Protein AF-A0A357XTF6-F1 (afdb_monomer_lite)

Foldseek 3Di:
DFPPLVVVVVVVVVVVVPPPDPDDDDDDDDDDPPPDPPPPPPPLQQAEEEACVQPVVCVVLSVVLSVCCNVCLVVLLCLAANPDDRLDSYAYEYEHADPDAWAEDQRYIYGHPVNCVVCVVVSLVSQLRSNCNNLVAPADDQQQLSQLLSQLCSQCPGVVPLPLLVPDDLVPDDCSPGHPSVVLLLLCLLQDADPDDPDDDPLPPPDPDDDDDDDVVVVVVVSVSVVSSSVSNNVQSVCRNVVNDDQCSSCVSHVDGSVVSSVVSSVSSVVVCVVPPPD

Structure (mmCIF, N/CA/C/O backbone):
data_AF-A0A357XTF6-F1
#
_entry.id   AF-A0A357XTF6-F1
#
loop_
_atom_site.group_PDB
_atom_site.id
_atom_site.type_symbol
_atom_site.label_atom_id
_atom_site.label_alt_id
_atom_site.label_comp_id
_atom_site.label_asym_id
_atom_site.label_entity_id
_atom_site.label_seq_id
_atom_site.pdbx_PDB_ins_code
_atom_site.Cartn_x
_atom_site.Cartn_y
_atom_site.Cartn_z
_atom_site.occupancy
_atom_site.B_iso_or_equiv
_atom_site.auth_seq_id
_atom_site.auth_comp_id
_atom_site.auth_asym_id
_atom_site.auth_atom_id
_atom_site.pdbx_PDB_model_num
ATOM 1 N N . MET A 1 1 ? 10.157 17.375 -3.487 1.00 31.09 1 MET A N 1
ATOM 2 C CA . MET A 1 1 ? 10.209 17.833 -2.080 1.00 31.09 1 MET A CA 1
ATOM 3 C C . MET A 1 1 ? 10.245 16.578 -1.205 1.00 31.09 1 MET A C 1
ATOM 5 O O . MET A 1 1 ? 9.208 16.142 -0.745 1.00 31.09 1 MET A O 1
ATOM 9 N N . HIS A 1 2 ? 11.417 15.941 -1.079 1.00 35.06 2 HIS A N 1
ATOM 10 C CA . HIS A 1 2 ? 11.615 14.593 -0.493 1.00 35.06 2 HIS A CA 1
ATOM 11 C C . HIS A 1 2 ? 12.146 14.612 0.959 1.00 35.06 2 HIS A C 1
ATOM 13 O O . HIS A 1 2 ? 12.655 13.624 1.467 1.00 35.06 2 HIS A O 1
ATOM 19 N N . ILE A 1 3 ? 12.066 15.755 1.645 1.00 37.44 3 ILE A N 1
ATOM 20 C CA . ILE A 1 3 ? 12.938 16.048 2.796 1.00 37.44 3 ILE A CA 1
ATOM 21 C C . ILE A 1 3 ? 12.472 15.371 4.108 1.00 37.44 3 ILE A C 1
ATOM 23 O O . ILE A 1 3 ? 13.298 15.094 4.969 1.00 37.44 3 ILE A O 1
ATOM 27 N N . GLN A 1 4 ? 11.183 15.046 4.276 1.00 47.84 4 GLN A N 1
ATOM 28 C CA . GLN A 1 4 ? 10.647 14.661 5.596 1.00 47.84 4 GLN A CA 1
ATOM 29 C C . GLN A 1 4 ? 10.934 13.216 6.037 1.00 47.84 4 GLN A C 1
ATOM 31 O O . GLN A 1 4 ? 11.135 12.992 7.228 1.00 47.84 4 GLN A O 1
ATOM 36 N N . VAL A 1 5 ? 10.981 12.238 5.126 1.00 48.25 5 VAL A N 1
ATOM 37 C CA . VAL A 1 5 ? 11.261 10.837 5.509 1.00 48.25 5 VAL A CA 1
ATOM 38 C C . VAL A 1 5 ? 12.758 10.619 5.718 1.00 48.25 5 VAL A C 1
ATOM 40 O O . VAL A 1 5 ? 13.143 9.895 6.627 1.00 48.25 5 VAL A O 1
ATOM 43 N N . ASP A 1 6 ? 13.614 11.302 4.953 1.00 50.78 6 ASP A N 1
ATOM 44 C CA . ASP A 1 6 ? 15.070 11.175 5.077 1.00 50.78 6 ASP A CA 1
ATOM 45 C C . ASP A 1 6 ? 15.628 11.807 6.363 1.00 50.78 6 ASP A C 1
ATOM 47 O O . ASP A 1 6 ? 16.574 11.270 6.942 1.00 50.78 6 ASP A O 1
ATOM 51 N N . GLU A 1 7 ? 15.066 12.921 6.853 1.00 46.56 7 GLU A N 1
ATOM 52 C CA . GLU A 1 7 ? 15.456 13.481 8.161 1.00 46.56 7 GLU A CA 1
ATOM 53 C C . GLU A 1 7 ? 14.989 12.603 9.330 1.00 46.56 7 GLU A C 1
ATOM 55 O O . GLU A 1 7 ? 15.735 12.401 10.289 1.00 46.56 7 GLU A O 1
ATOM 60 N N . MET A 1 8 ? 13.823 11.971 9.196 1.00 47.97 8 MET A N 1
ATOM 61 C CA . MET A 1 8 ? 13.325 10.976 10.147 1.00 47.97 8 MET A CA 1
ATOM 62 C C . MET A 1 8 ? 14.149 9.682 10.132 1.00 47.97 8 MET A C 1
ATOM 64 O O . MET A 1 8 ? 14.464 9.149 11.193 1.00 47.97 8 MET A O 1
ATOM 68 N N . TRP A 1 9 ? 14.578 9.209 8.955 1.00 46.84 9 TRP A N 1
ATOM 69 C CA . TRP A 1 9 ? 15.454 8.038 8.814 1.00 46.84 9 TRP A CA 1
ATOM 70 C C . TRP A 1 9 ? 16.852 8.287 9.382 1.00 46.84 9 TRP A C 1
ATOM 72 O O . TRP A 1 9 ? 17.475 7.379 9.936 1.00 46.84 9 TRP A O 1
ATOM 82 N N . LYS A 1 10 ? 17.337 9.535 9.294 1.00 43.00 10 LYS A N 1
ATOM 83 C CA . LYS A 1 10 ? 18.543 9.971 10.005 1.00 43.00 10 LYS A CA 1
ATOM 84 C C . LYS A 1 10 ? 18.326 9.882 11.513 1.00 43.00 10 LYS A C 1
ATOM 86 O O . LYS A 1 10 ? 19.122 9.207 12.158 1.00 43.00 10 LYS A O 1
ATOM 91 N N . LEU A 1 11 ? 17.261 10.473 12.066 1.00 40.25 11 LEU A N 1
ATOM 92 C CA . LEU A 1 11 ? 16.975 10.483 13.513 1.00 40.25 11 LEU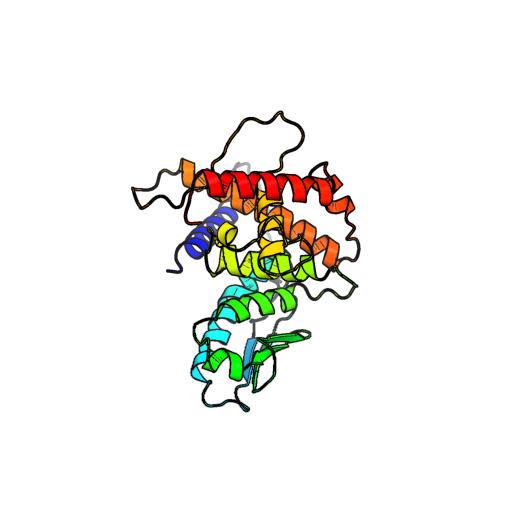 A CA 1
ATOM 93 C C . LEU A 1 11 ? 16.736 9.078 14.103 1.00 40.25 11 LEU A C 1
ATOM 95 O O . LEU A 1 11 ? 17.312 8.758 15.144 1.00 40.25 11 LEU A O 1
ATOM 99 N N . TYR A 1 12 ? 15.977 8.216 13.420 1.00 40.31 12 TYR A N 1
ATOM 100 C CA . TYR A 1 12 ? 15.717 6.830 13.835 1.00 40.31 12 TYR A CA 1
ATOM 101 C C . TYR A 1 12 ? 17.010 5.993 13.895 1.00 40.31 12 TYR A C 1
ATOM 103 O O . TYR A 1 12 ? 17.309 5.378 14.920 1.00 40.31 12 TYR A O 1
ATOM 111 N N . ASN A 1 13 ? 17.869 6.078 12.868 1.00 38.81 13 ASN A N 1
ATOM 112 C CA . ASN A 1 13 ? 19.164 5.384 12.864 1.00 38.81 13 ASN A CA 1
ATOM 113 C C . ASN A 1 13 ? 20.196 6.003 13.826 1.00 38.81 13 ASN A C 1
ATOM 115 O O . ASN A 1 13 ? 21.052 5.288 14.347 1.00 38.81 13 ASN A O 1
ATOM 119 N N . THR A 1 14 ? 20.124 7.310 14.120 1.00 35.91 14 THR A N 1
ATOM 120 C CA . THR A 1 14 ? 20.989 7.915 15.155 1.00 35.91 14 THR A CA 1
ATOM 121 C C . THR A 1 14 ? 20.588 7.477 16.570 1.00 35.91 14 THR A C 1
ATOM 123 O O . THR A 1 14 ? 21.462 7.338 17.426 1.00 35.91 14 THR A O 1
ATOM 126 N N . GLY A 1 15 ? 19.299 7.218 16.823 1.00 31.23 15 GLY A N 1
ATOM 127 C CA . GLY A 1 15 ? 18.792 6.737 18.115 1.00 31.23 15 GLY A CA 1
ATOM 128 C C . GLY A 1 15 ? 19.260 5.322 18.477 1.00 31.23 15 GLY A C 1
ATOM 129 O O . GLY A 1 15 ? 19.550 5.050 19.642 1.00 31.23 15 GLY A O 1
ATOM 130 N N . ILE A 1 16 ? 19.422 4.447 17.480 1.00 34.47 16 ILE A N 1
ATOM 131 C CA . ILE A 1 16 ? 19.893 3.061 17.658 1.00 34.47 16 ILE A CA 1
ATOM 132 C C . ILE A 1 16 ? 21.403 3.010 17.966 1.00 34.47 16 ILE A C 1
ATOM 134 O O . ILE A 1 16 ? 21.847 2.193 18.774 1.00 34.47 16 ILE A O 1
ATOM 138 N N . VAL A 1 17 ? 22.204 3.938 17.426 1.00 29.81 17 VAL A N 1
ATOM 139 C CA . VAL A 1 17 ? 23.656 4.015 17.703 1.00 29.81 17 VAL A CA 1
ATOM 140 C C . VAL A 1 17 ? 23.961 4.532 19.122 1.00 29.81 17 VAL A C 1
ATOM 142 O O . VAL A 1 17 ? 25.016 4.230 19.680 1.00 29.81 17 VAL A O 1
ATOM 145 N N . LEU A 1 18 ? 23.041 5.267 19.756 1.00 26.17 18 LEU A N 1
ATOM 146 C CA . LEU A 1 18 ? 23.257 5.877 21.077 1.00 26.17 18 LEU A CA 1
ATOM 147 C C . LEU A 1 18 ? 22.930 4.971 22.281 1.00 26.17 18 LEU A C 1
ATOM 149 O O . LEU A 1 18 ? 23.216 5.354 23.416 1.00 26.17 18 LEU A O 1
ATOM 153 N N . ALA A 1 19 ? 22.408 3.757 22.073 1.00 29.77 19 ALA A N 1
ATOM 154 C CA . ALA A 1 19 ? 22.018 2.851 23.161 1.00 29.77 19 ALA A CA 1
ATOM 155 C C . ALA A 1 19 ? 23.129 1.905 23.672 1.00 29.77 19 ALA A C 1
ATOM 157 O O . ALA A 1 19 ? 22.848 0.991 24.447 1.00 29.77 19 ALA A O 1
ATOM 158 N N . VAL A 1 20 ? 24.401 2.119 23.312 1.00 37.19 20 VAL A N 1
ATOM 159 C CA . VAL A 1 20 ? 25.529 1.355 23.881 1.00 37.19 20 VAL A CA 1
ATOM 160 C C . VAL A 1 20 ? 26.665 2.283 24.291 1.00 37.19 20 VAL A C 1
ATOM 162 O O . VAL A 1 20 ? 27.705 2.270 23.659 1.00 37.19 20 VAL A O 1
ATOM 165 N N . VAL A 1 21 ? 26.497 3.055 25.369 1.00 31.22 21 VAL A N 1
ATOM 166 C CA . VAL A 1 21 ? 27.565 3.313 26.359 1.00 31.22 21 VAL A CA 1
ATOM 167 C C . VAL A 1 21 ? 26.919 3.750 27.685 1.00 31.22 21 VAL A C 1
ATOM 169 O O . VAL A 1 21 ? 26.790 4.937 27.971 1.00 31.22 21 VAL A O 1
ATOM 172 N N . CYS A 1 22 ? 26.551 2.799 28.547 1.00 25.80 22 CYS A N 1
ATOM 173 C CA . CYS A 1 22 ? 26.428 3.075 29.981 1.00 25.80 22 CYS A CA 1
ATOM 174 C C . CYS A 1 22 ? 27.705 2.563 30.658 1.00 25.80 22 CYS A C 1
ATOM 176 O O . CYS A 1 22 ? 27.854 1.372 30.930 1.00 25.80 22 CYS A O 1
ATOM 178 N N . PHE A 1 23 ? 28.677 3.456 30.853 1.00 27.34 23 PHE A N 1
ATOM 179 C CA . PHE A 1 23 ? 29.904 3.157 31.590 1.00 27.34 23 PHE A CA 1
ATOM 180 C C . PHE A 1 23 ? 29.576 3.133 33.087 1.00 27.34 23 PHE A C 1
ATOM 182 O O . PHE A 1 23 ? 29.495 4.177 33.729 1.00 27.34 23 PHE A O 1
ATOM 189 N N . CYS A 1 24 ? 29.416 1.939 33.656 1.00 25.39 24 CYS A N 1
ATOM 190 C CA . CYS A 1 24 ? 29.546 1.740 35.095 1.00 25.39 24 CYS A CA 1
ATOM 191 C C . CYS A 1 24 ? 30.816 0.918 35.335 1.00 25.39 24 CYS A C 1
ATOM 193 O O . CYS A 1 24 ? 30.861 -0.293 35.132 1.00 25.39 24 CYS A O 1
ATOM 195 N N . SER A 1 25 ? 31.888 1.623 35.685 1.00 29.84 25 SER A N 1
ATOM 196 C CA . SER A 1 25 ? 33.206 1.065 35.970 1.00 29.84 25 SER A CA 1
ATOM 197 C C . SER A 1 25 ? 33.185 0.194 37.224 1.00 29.84 25 SER A C 1
ATOM 199 O O . SER A 1 25 ? 33.007 0.727 38.312 1.00 29.84 25 SER A O 1
ATOM 201 N N . CYS A 1 26 ? 33.494 -1.098 37.091 1.00 27.45 26 CYS A N 1
ATOM 202 C CA . CYS A 1 26 ? 34.192 -1.882 38.114 1.00 27.45 26 CYS A CA 1
ATOM 203 C C . CYS A 1 26 ? 35.028 -2.983 37.437 1.00 27.45 26 CYS A C 1
ATOM 205 O O . CYS A 1 26 ? 34.600 -3.643 36.497 1.00 27.45 26 CYS A O 1
ATOM 207 N N . GLN A 1 27 ? 36.273 -3.100 37.888 1.00 39.66 27 GLN A N 1
ATOM 208 C CA . GLN A 1 27 ? 37.395 -3.803 37.268 1.00 39.66 27 GLN A CA 1
ATOM 209 C C . GLN A 1 27 ? 37.294 -5.334 37.384 1.00 39.66 27 GLN A C 1
ATOM 211 O O . GLN A 1 27 ? 36.970 -5.838 38.455 1.00 39.66 27 GLN A O 1
ATOM 216 N N . ASN A 1 28 ? 37.658 -6.061 36.316 1.00 32.66 28 ASN A N 1
ATOM 217 C CA . ASN A 1 28 ? 38.731 -7.079 36.300 1.00 32.66 28 ASN A CA 1
ATOM 218 C C . ASN A 1 28 ? 38.788 -7.820 34.947 1.00 32.66 28 ASN A C 1
ATOM 220 O O . ASN A 1 28 ? 37.822 -8.453 34.530 1.00 32.66 28 ASN A O 1
ATOM 224 N N . ARG A 1 29 ? 39.948 -7.770 34.271 1.00 33.94 29 ARG A N 1
ATOM 225 C CA . ARG A 1 29 ? 40.304 -8.675 33.156 1.00 33.94 29 ARG A CA 1
ATOM 226 C C . ARG A 1 29 ? 40.833 -10.004 33.714 1.00 33.94 29 ARG A C 1
ATOM 228 O O . ARG A 1 29 ? 41.475 -10.000 34.763 1.00 33.94 29 ARG A O 1
ATOM 235 N N . PRO A 1 30 ? 40.715 -11.094 32.940 1.00 37.88 30 PRO A N 1
ATOM 236 C CA . PRO A 1 30 ? 41.9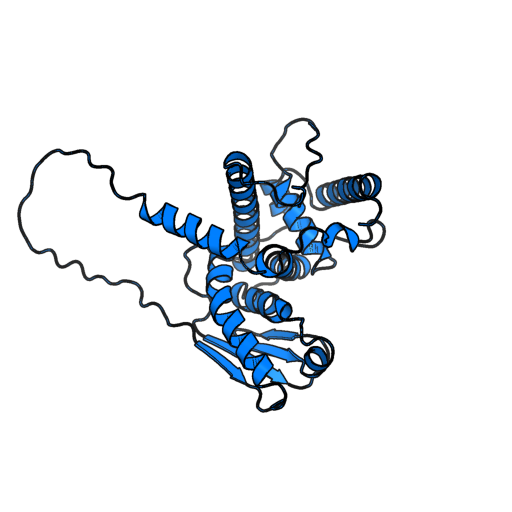37 -11.622 32.340 1.00 37.88 30 PRO A CA 1
ATOM 237 C C . PRO A 1 30 ? 41.836 -11.888 30.830 1.00 37.88 30 PRO A C 1
ATOM 239 O O . PRO A 1 30 ? 40.797 -11.784 30.190 1.00 37.88 30 PRO A O 1
ATOM 242 N N . SER A 1 31 ? 43.021 -12.126 30.287 1.00 38.69 31 SER A N 1
ATOM 243 C CA . SER A 1 31 ? 43.511 -12.045 28.916 1.00 38.69 31 SER A CA 1
ATOM 244 C C . SER A 1 31 ? 43.280 -13.282 28.041 1.00 38.69 31 SER A C 1
ATOM 246 O O . SER A 1 31 ? 43.617 -14.393 28.440 1.00 38.69 31 SER A O 1
ATOM 248 N N . GLY A 1 32 ? 42.871 -13.044 26.793 1.00 36.94 32 GLY A N 1
ATOM 249 C CA . GLY A 1 32 ? 43.007 -13.943 25.641 1.00 36.94 32 GLY A CA 1
ATOM 250 C C . GLY A 1 32 ? 42.354 -13.303 24.405 1.00 36.94 32 GLY A C 1
ATOM 251 O O . GLY A 1 32 ? 41.331 -12.635 24.570 1.00 36.94 32 GLY A O 1
ATOM 252 N N . PRO A 1 33 ? 42.905 -13.427 23.181 1.00 37.06 33 PRO A N 1
ATOM 253 C CA . PRO A 1 33 ? 42.205 -12.960 21.994 1.00 37.06 33 PRO A CA 1
ATOM 254 C C . PRO A 1 33 ? 41.089 -13.961 21.686 1.00 37.06 33 PRO A C 1
ATOM 256 O O . PRO A 1 33 ? 41.310 -14.969 21.020 1.00 37.06 33 PRO A O 1
ATOM 259 N N . VAL A 1 34 ? 39.884 -13.706 22.193 1.00 33.44 34 VAL A N 1
ATOM 260 C CA . VAL A 1 34 ? 38.686 -14.385 21.695 1.00 33.44 34 VAL A CA 1
ATOM 261 C C . VAL A 1 34 ? 38.367 -13.752 20.347 1.00 33.44 34 VAL A C 1
ATOM 263 O O . VAL A 1 34 ? 37.777 -12.678 20.265 1.00 33.44 34 VAL A O 1
ATOM 266 N N . GLN A 1 35 ? 38.826 -14.400 19.280 1.00 33.19 35 GLN A N 1
ATOM 267 C CA . GLN A 1 35 ? 38.313 -14.160 17.939 1.00 33.19 35 GLN A CA 1
ATOM 268 C C . GLN A 1 35 ? 36.883 -14.708 17.909 1.00 33.19 35 GLN A C 1
ATOM 270 O O . GLN A 1 35 ? 36.668 -15.900 17.697 1.00 33.19 35 GLN A O 1
ATOM 275 N N . VAL A 1 36 ? 35.908 -13.848 18.196 1.00 34.91 36 VAL A N 1
ATOM 276 C CA . VAL A 1 36 ? 34.511 -14.118 17.851 1.00 34.91 36 VAL A CA 1
ATOM 277 C C . VAL A 1 36 ? 34.427 -13.952 16.335 1.00 34.91 36 VAL A C 1
ATOM 279 O O . VAL A 1 36 ? 34.761 -12.868 15.851 1.00 34.91 36 VAL A O 1
ATOM 282 N N . PRO A 1 37 ? 34.048 -14.977 15.553 1.00 32.59 37 PRO A N 1
ATOM 283 C CA . PRO A 1 37 ? 33.823 -14.767 14.136 1.00 32.59 37 PRO A CA 1
ATOM 284 C C . PRO A 1 37 ? 32.678 -13.763 13.994 1.00 32.59 37 PRO A C 1
ATOM 286 O O . PRO A 1 37 ? 31.548 -14.022 14.409 1.00 32.59 37 PRO A O 1
ATOM 289 N N . ALA A 1 38 ? 32.991 -12.599 13.430 1.00 39.06 38 ALA A N 1
ATOM 290 C CA . ALA A 1 38 ? 32.008 -11.631 12.987 1.00 39.06 38 ALA A CA 1
ATOM 291 C C . ALA A 1 38 ? 31.286 -12.208 11.763 1.00 39.06 38 ALA A C 1
ATOM 293 O O . ALA A 1 38 ? 31.554 -11.817 10.633 1.00 39.06 38 ALA A O 1
ATOM 294 N N . ASN A 1 39 ? 30.361 -13.141 11.983 1.00 36.34 39 ASN A N 1
ATOM 295 C CA . ASN A 1 39 ? 29.285 -13.363 11.028 1.00 36.34 39 ASN A CA 1
ATOM 296 C C . ASN A 1 39 ? 28.312 -12.192 11.191 1.00 36.34 39 ASN A C 1
ATOM 298 O O . ASN A 1 39 ? 27.276 -12.304 11.839 1.00 36.34 39 ASN A O 1
ATOM 302 N N . HIS A 1 40 ? 28.692 -11.037 10.639 1.00 32.66 40 HIS A N 1
ATOM 303 C CA . HIS A 1 40 ? 27.675 -10.112 10.165 1.00 32.66 40 HIS A CA 1
ATOM 304 C C . HIS A 1 40 ? 26.911 -10.867 9.074 1.00 32.66 40 HIS A C 1
ATOM 306 O O . HIS A 1 40 ? 27.568 -11.437 8.194 1.00 32.66 40 HIS A O 1
ATOM 312 N N . PRO A 1 41 ? 25.571 -10.945 9.131 1.00 34.94 41 PRO A N 1
ATOM 313 C CA . PRO A 1 41 ? 24.813 -11.439 7.997 1.00 34.94 41 PRO A CA 1
ATOM 314 C C . PRO A 1 41 ? 25.264 -10.625 6.787 1.00 34.94 41 PRO A C 1
ATOM 316 O O . PRO A 1 41 ? 25.268 -9.395 6.817 1.00 34.94 41 PRO A O 1
ATOM 319 N N . THR A 1 42 ? 25.764 -11.323 5.773 1.00 37.94 42 THR A N 1
ATOM 320 C CA . THR A 1 42 ? 26.127 -10.734 4.490 1.00 37.94 42 THR A CA 1
ATOM 321 C C . THR A 1 42 ? 24.949 -9.893 4.033 1.00 37.94 42 THR A C 1
ATOM 323 O O . THR A 1 42 ? 23.871 -10.447 3.808 1.00 37.94 42 THR A O 1
ATOM 326 N N . VAL A 1 43 ? 25.142 -8.575 3.948 1.00 45.28 43 VAL A N 1
ATOM 327 C CA . VAL A 1 43 ? 24.206 -7.681 3.270 1.00 45.28 43 VAL A CA 1
ATOM 328 C C . VAL A 1 43 ? 24.068 -8.261 1.873 1.00 45.28 43 VAL A C 1
ATOM 330 O O . VAL A 1 43 ? 25.032 -8.292 1.111 1.00 45.28 43 VAL A O 1
ATOM 333 N N . VAL A 1 44 ? 22.923 -8.871 1.586 1.00 52.09 44 VAL A N 1
ATOM 334 C CA . VAL A 1 44 ? 22.642 -9.325 0.233 1.00 52.09 44 VAL A CA 1
ATOM 335 C C . VAL A 1 44 ? 22.370 -8.037 -0.524 1.00 52.09 44 VAL A C 1
ATOM 337 O O . VAL A 1 44 ? 21.367 -7.380 -0.249 1.00 52.09 44 VAL A O 1
ATOM 340 N N . ASP A 1 45 ? 23.311 -7.617 -1.369 1.00 62.25 45 ASP A N 1
ATOM 341 C CA . ASP A 1 45 ? 23.153 -6.400 -2.160 1.00 62.25 45 ASP A CA 1
ATOM 342 C C . ASP A 1 45 ? 21.854 -6.524 -2.961 1.00 62.25 45 ASP A C 1
ATOM 344 O O . ASP A 1 45 ? 21.705 -7.434 -3.779 1.00 62.25 45 ASP A O 1
ATOM 348 N N . LEU A 1 46 ? 20.889 -5.644 -2.683 1.00 76.19 46 LEU A N 1
ATOM 349 C CA . LEU A 1 46 ? 19.633 -5.607 -3.415 1.00 76.19 46 LEU A CA 1
ATOM 350 C C . LEU A 1 46 ? 19.931 -5.343 -4.893 1.00 76.19 46 LEU A C 1
ATOM 352 O O . LEU A 1 46 ? 20.464 -4.291 -5.251 1.00 76.19 46 LEU A O 1
ATOM 356 N N . VAL A 1 47 ? 19.532 -6.270 -5.759 1.00 79.69 47 VAL A N 1
ATOM 357 C CA . VAL A 1 47 ? 19.645 -6.095 -7.208 1.00 79.69 47 VAL A CA 1
ATOM 358 C C . VAL A 1 47 ? 18.285 -5.717 -7.781 1.00 79.69 47 VAL A C 1
ATOM 360 O O . VAL A 1 47 ? 17.361 -6.528 -7.781 1.00 79.69 47 VAL A O 1
ATOM 363 N N . VAL A 1 48 ? 18.165 -4.503 -8.320 1.00 77.31 48 VAL A N 1
ATOM 364 C CA . VAL A 1 48 ? 16.974 -4.085 -9.070 1.00 77.31 48 VAL A CA 1
ATOM 365 C C . VAL A 1 48 ? 17.308 -4.003 -10.558 1.00 77.31 48 VAL A C 1
ATOM 367 O O . VAL A 1 48 ? 18.207 -3.263 -10.956 1.00 77.31 48 VAL A O 1
ATOM 370 N N . LEU A 1 49 ? 16.604 -4.782 -11.382 1.00 74.69 49 LEU A N 1
ATOM 371 C CA . LEU A 1 49 ? 16.865 -4.888 -12.821 1.00 74.69 49 LEU A CA 1
ATOM 372 C C . LEU A 1 49 ? 15.710 -4.297 -13.639 1.00 74.69 49 LEU A C 1
ATOM 374 O O . LEU A 1 49 ? 14.579 -4.770 -13.489 1.00 74.69 49 LEU A O 1
ATOM 378 N N . PRO A 1 50 ? 15.968 -3.323 -14.532 1.00 81.06 50 PRO A N 1
ATOM 379 C CA . PRO A 1 50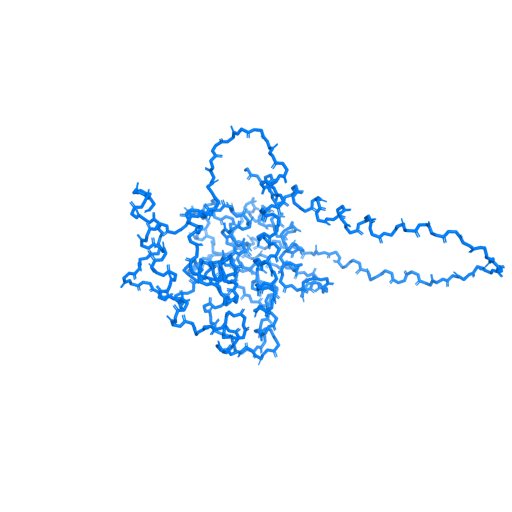 ? 14.977 -2.895 -15.506 1.00 81.06 50 PRO A CA 1
ATOM 380 C C . PRO A 1 50 ? 14.955 -3.847 -16.710 1.00 81.06 50 PRO A C 1
ATOM 382 O O . PRO A 1 50 ? 15.998 -4.218 -17.249 1.00 81.06 50 PRO A O 1
ATOM 385 N N . ASP A 1 51 ? 13.760 -4.169 -17.194 1.00 87.94 51 ASP A N 1
ATOM 386 C CA . ASP A 1 51 ? 13.523 -4.761 -18.510 1.00 87.94 51 ASP A CA 1
ATOM 387 C C . ASP A 1 51 ? 12.562 -3.863 -19.294 1.00 87.94 51 ASP A C 1
ATOM 389 O O . ASP A 1 51 ? 11.342 -3.932 -19.147 1.00 87.94 51 ASP A O 1
ATOM 393 N N . CYS A 1 52 ? 13.138 -2.991 -20.120 1.00 89.00 52 CYS A N 1
ATOM 394 C CA . CYS A 1 52 ? 12.407 -2.115 -21.038 1.00 89.00 52 CYS A CA 1
ATOM 395 C C . CYS A 1 52 ? 12.461 -2.641 -22.479 1.00 89.00 52 CYS A C 1
ATOM 397 O O . CYS A 1 52 ? 12.213 -1.887 -23.415 1.00 89.00 52 CYS A O 1
ATOM 399 N N . SER A 1 53 ? 12.813 -3.915 -22.698 1.00 91.31 53 SER A N 1
ATOM 400 C CA . SER A 1 53 ? 13.009 -4.458 -24.053 1.00 91.31 53 SER A CA 1
ATOM 401 C C . SER A 1 53 ? 11.757 -4.347 -24.934 1.00 91.31 53 SER A C 1
ATOM 403 O O . SER A 1 53 ? 11.865 -4.196 -26.150 1.00 91.31 53 SER A O 1
ATOM 405 N N . ALA A 1 54 ? 10.572 -4.364 -24.317 1.00 91.81 54 ALA A N 1
ATOM 406 C CA . ALA A 1 54 ? 9.279 -4.212 -24.977 1.00 91.81 54 ALA A CA 1
ATOM 407 C C . ALA A 1 54 ? 8.779 -2.753 -25.078 1.00 91.81 54 ALA A C 1
ATOM 409 O O . ALA A 1 54 ? 7.737 -2.522 -25.693 1.00 91.81 54 ALA A O 1
ATOM 410 N N . ALA A 1 55 ? 9.483 -1.795 -24.468 1.00 94.12 55 ALA A N 1
ATOM 411 C CA . ALA A 1 55 ? 9.178 -0.362 -24.483 1.00 94.12 55 ALA A CA 1
ATOM 412 C C . ALA A 1 55 ? 10.479 0.466 -24.332 1.00 94.12 55 ALA A C 1
ATOM 414 O O . ALA A 1 55 ? 10.669 1.143 -23.316 1.00 94.12 55 ALA A O 1
ATOM 415 N N . PRO A 1 56 ? 11.422 0.379 -25.294 1.00 95.62 56 PRO A N 1
ATOM 416 C CA . PRO A 1 56 ? 12.731 1.032 -25.193 1.00 95.62 56 PRO A CA 1
ATOM 417 C C . PRO A 1 56 ? 12.638 2.561 -25.080 1.00 95.62 56 PRO A C 1
ATOM 419 O O . PRO A 1 56 ? 13.513 3.193 -24.496 1.00 95.62 56 PRO A O 1
ATOM 422 N N . GLU A 1 57 ? 11.561 3.164 -25.581 1.00 95.19 57 GLU A N 1
ATOM 423 C CA . GLU A 1 57 ? 11.252 4.587 -25.432 1.00 95.19 57 GLU A CA 1
ATOM 424 C C . GLU A 1 57 ? 11.081 5.031 -23.966 1.00 95.19 57 GLU A C 1
ATOM 426 O O . GLU A 1 57 ? 11.249 6.212 -23.665 1.00 95.19 57 GLU A O 1
ATOM 431 N N . LEU A 1 58 ? 10.805 4.096 -23.049 1.00 96.25 58 LEU A N 1
ATOM 432 C CA . LEU A 1 58 ? 10.637 4.344 -21.614 1.00 96.25 58 LEU A CA 1
ATOM 433 C C . LEU A 1 58 ? 11.886 4.000 -20.782 1.00 96.25 58 LEU A C 1
ATOM 435 O O . LEU A 1 58 ? 11.807 3.973 -19.556 1.00 96.25 58 LEU A O 1
ATOM 439 N N . GLU A 1 59 ? 13.052 3.780 -21.404 1.00 93.69 59 GLU A N 1
ATOM 440 C CA . GLU A 1 59 ? 14.288 3.410 -20.690 1.00 93.69 59 GLU A CA 1
ATOM 441 C C . GLU A 1 59 ? 14.665 4.417 -19.588 1.00 93.69 59 GLU A C 1
ATOM 443 O O . GLU A 1 59 ? 15.102 4.021 -18.508 1.00 93.69 59 GLU A O 1
ATOM 448 N N . SER A 1 60 ? 14.479 5.720 -19.837 1.00 94.50 60 SER A N 1
ATOM 449 C CA . SER A 1 60 ? 14.747 6.754 -18.827 1.00 94.50 60 SER A CA 1
ATOM 450 C C . SER A 1 60 ? 13.843 6.592 -17.608 1.00 94.50 60 SER A C 1
ATOM 452 O O . SER A 1 60 ? 14.338 6.558 -16.488 1.00 94.50 60 SER A O 1
ATOM 454 N N . TRP A 1 61 ? 12.537 6.414 -17.828 1.00 95.75 61 TRP A N 1
ATOM 455 C CA . TRP A 1 61 ? 11.577 6.203 -16.745 1.00 95.75 61 TRP A CA 1
ATOM 456 C C . TRP A 1 61 ? 11.882 4.906 -15.981 1.00 95.75 61 TRP A C 1
ATOM 458 O O . TRP A 1 61 ? 11.834 4.873 -14.756 1.00 95.75 61 TRP A O 1
ATOM 468 N N . GLY A 1 62 ? 12.283 3.843 -16.688 1.00 94.50 62 GLY A N 1
ATOM 469 C CA . GLY A 1 62 ? 12.703 2.586 -16.066 1.00 94.50 62 GLY A CA 1
ATOM 470 C C . GLY A 1 62 ? 13.924 2.729 -15.152 1.00 94.50 62 GLY A C 1
ATOM 471 O O . GLY A 1 62 ? 13.974 2.085 -14.106 1.00 94.50 62 GLY A O 1
ATOM 472 N N . LYS A 1 63 ? 14.889 3.594 -15.492 1.00 92.94 63 LYS A N 1
ATOM 473 C CA . LYS A 1 63 ? 16.033 3.905 -14.613 1.00 92.94 63 LYS A CA 1
ATOM 474 C C . LYS A 1 63 ? 15.593 4.634 -13.346 1.00 92.94 63 LYS A C 1
ATOM 476 O O . LYS A 1 63 ? 16.075 4.293 -12.266 1.00 92.94 63 LYS A O 1
ATOM 481 N N . ASP A 1 64 ? 14.659 5.571 -13.464 1.00 94.19 64 ASP A N 1
ATOM 482 C CA . ASP A 1 64 ? 14.106 6.282 -12.310 1.00 94.19 64 ASP A CA 1
ATOM 483 C C . ASP A 1 64 ? 13.324 5.323 -11.398 1.00 94.19 64 ASP A C 1
ATOM 485 O O . ASP A 1 64 ? 13.520 5.323 -10.183 1.00 94.19 64 ASP A O 1
ATOM 489 N N . ALA A 1 65 ? 12.527 4.418 -11.976 1.00 95.38 65 ALA A N 1
ATOM 490 C CA . ALA A 1 65 ? 11.825 3.370 -11.234 1.00 95.38 65 ALA A CA 1
ATOM 491 C C . ALA A 1 65 ? 12.789 2.444 -10.468 1.00 95.38 65 ALA A C 1
ATOM 493 O O . ALA A 1 65 ? 12.542 2.108 -9.310 1.00 95.38 65 ALA A O 1
ATOM 494 N N . VAL A 1 66 ? 13.915 2.068 -11.083 1.00 92.81 66 VAL A N 1
ATOM 495 C CA . VAL A 1 66 ? 14.981 1.284 -10.435 1.00 92.81 66 VAL A CA 1
ATOM 496 C C . VAL A 1 66 ? 15.608 2.046 -9.267 1.00 92.81 66 VAL A C 1
ATOM 498 O O . VAL A 1 66 ? 15.820 1.457 -8.208 1.00 92.81 66 VAL A O 1
ATOM 501 N N . ALA A 1 67 ? 15.884 3.342 -9.433 1.00 93.06 67 ALA A N 1
ATOM 502 C CA . ALA A 1 67 ? 16.442 4.175 -8.369 1.00 93.06 67 ALA A CA 1
ATOM 503 C C . ALA A 1 67 ? 15.477 4.296 -7.179 1.00 93.06 67 ALA A C 1
ATOM 505 O O . ALA A 1 67 ? 15.884 4.084 -6.036 1.00 93.06 67 ALA A O 1
ATOM 506 N N . ILE A 1 68 ? 14.191 4.545 -7.452 1.00 95.62 68 ILE A N 1
ATOM 507 C CA . ILE A 1 68 ? 13.134 4.590 -6.432 1.00 95.62 68 ILE A CA 1
ATOM 508 C C . ILE A 1 68 ? 13.051 3.255 -5.694 1.00 95.62 68 ILE A C 1
ATOM 510 O O . ILE A 1 68 ? 13.026 3.236 -4.466 1.00 95.62 68 ILE A O 1
ATOM 514 N N . ALA A 1 69 ? 13.055 2.136 -6.420 1.00 95.38 69 ALA A N 1
ATOM 515 C CA . ALA A 1 69 ? 12.986 0.814 -5.814 1.00 95.38 69 ALA A CA 1
ATOM 516 C C . ALA A 1 69 ? 14.202 0.486 -4.945 1.00 95.38 69 ALA A C 1
ATOM 518 O O . ALA A 1 69 ? 14.040 -0.064 -3.857 1.00 95.38 69 ALA A O 1
ATOM 519 N N . GLY A 1 70 ? 15.404 0.858 -5.390 1.00 92.62 70 GLY A N 1
ATOM 520 C CA . GLY A 1 70 ? 16.627 0.690 -4.607 1.00 92.62 70 GLY A CA 1
ATOM 521 C C . GLY A 1 70 ? 16.602 1.474 -3.293 1.00 92.62 70 GLY A C 1
ATOM 522 O O . GLY A 1 70 ? 17.085 0.983 -2.276 1.00 92.62 70 GLY A O 1
ATOM 523 N N . GLU A 1 71 ? 16.004 2.665 -3.295 1.00 93.56 71 GLU A N 1
ATOM 524 C CA . GLU A 1 71 ? 15.865 3.489 -2.095 1.00 93.56 71 GLU A CA 1
ATOM 525 C C . GLU A 1 71 ? 14.753 2.987 -1.161 1.00 93.56 71 GLU A C 1
ATOM 527 O O . GLU A 1 71 ? 14.941 2.898 0.055 1.00 93.56 71 GLU A O 1
ATOM 532 N N . TRP A 1 72 ? 13.582 2.676 -1.717 1.00 95.69 72 TRP A N 1
ATOM 533 C CA . TRP A 1 72 ? 12.381 2.425 -0.926 1.00 95.69 72 TRP A CA 1
ATOM 534 C C . TRP A 1 72 ? 12.215 0.980 -0.495 1.00 95.69 72 TRP A C 1
ATOM 536 O O . TRP A 1 72 ? 11.629 0.754 0.557 1.00 95.69 72 TRP A O 1
ATOM 546 N N . TYR A 1 73 ? 12.739 -0.006 -1.222 1.00 94.50 73 TYR A N 1
ATOM 547 C CA . TYR A 1 73 ? 12.520 -1.402 -0.845 1.00 94.50 73 TYR A CA 1
ATOM 548 C C . TYR A 1 73 ? 13.052 -1.743 0.566 1.00 94.50 73 TYR A C 1
ATOM 550 O O . TYR A 1 73 ? 12.288 -2.317 1.347 1.00 94.50 73 TYR A O 1
ATOM 558 N N . PRO A 1 74 ? 14.267 -1.324 0.983 1.00 92.25 74 PRO A N 1
ATOM 559 C CA . PRO A 1 74 ? 14.712 -1.520 2.364 1.00 92.25 74 PRO A CA 1
ATOM 560 C C . PRO A 1 74 ? 13.816 -0.808 3.387 1.00 92.25 74 PRO A C 1
ATOM 562 O O . PRO A 1 74 ? 13.438 -1.414 4.388 1.00 92.25 74 PRO A O 1
ATOM 565 N N . LYS A 1 75 ? 13.409 0.440 3.102 1.00 93.69 75 LYS A N 1
ATOM 566 C CA . LYS A 1 75 ? 12.506 1.226 3.963 1.00 93.69 75 LYS A CA 1
ATOM 567 C C . LYS A 1 75 ? 11.162 0.508 4.144 1.00 93.69 75 LYS A C 1
ATOM 569 O O . LYS A 1 75 ? 10.678 0.374 5.260 1.00 93.69 75 LYS A O 1
ATOM 574 N N . ILE A 1 76 ? 10.577 0.000 3.059 1.00 96.12 76 ILE A N 1
ATOM 575 C CA . ILE A 1 76 ? 9.308 -0.742 3.076 1.00 96.12 76 ILE A CA 1
ATOM 576 C C . ILE A 1 76 ? 9.453 -2.054 3.850 1.00 96.12 76 ILE A C 1
ATOM 578 O O . ILE A 1 76 ? 8.582 -2.386 4.652 1.00 96.12 76 ILE A O 1
ATOM 582 N N . SER A 1 77 ? 10.544 -2.795 3.632 1.00 94.50 77 SER A N 1
ATOM 583 C CA . SER A 1 77 ? 10.804 -4.038 4.365 1.00 94.50 77 SER A CA 1
ATOM 584 C C . SER A 1 77 ? 10.852 -3.787 5.868 1.00 94.50 77 SER A C 1
ATOM 586 O O . SER A 1 77 ? 10.204 -4.506 6.620 1.00 94.50 77 SER A O 1
ATOM 588 N N . GLU A 1 78 ? 11.527 -2.726 6.305 1.00 93.06 78 GLU A N 1
ATOM 589 C CA . GLU A 1 78 ? 11.572 -2.341 7.716 1.00 93.06 78 GLU A CA 1
ATOM 590 C C . GLU A 1 78 ? 10.200 -1.890 8.241 1.00 93.06 78 GLU A C 1
ATOM 592 O O . GLU A 1 78 ? 9.737 -2.356 9.284 1.00 93.06 78 GLU A O 1
ATOM 597 N N . LEU A 1 79 ? 9.487 -1.055 7.480 1.00 94.12 79 LEU A N 1
ATOM 598 C CA . LEU A 1 79 ? 8.143 -0.585 7.830 1.00 94.12 79 LEU A CA 1
ATOM 599 C C . LEU A 1 79 ? 7.123 -1.716 7.971 1.00 94.12 79 LEU A C 1
ATOM 601 O O . LEU A 1 79 ? 6.157 -1.545 8.704 1.00 94.12 79 LEU A O 1
ATOM 605 N N . LEU A 1 80 ? 7.306 -2.850 7.294 1.00 95.81 80 LEU A N 1
ATOM 606 C CA . LEU A 1 80 ? 6.357 -3.967 7.318 1.00 95.81 80 LEU A CA 1
ATOM 607 C C . LEU A 1 80 ? 6.814 -5.146 8.179 1.00 95.81 80 LEU A C 1
ATOM 609 O O . LEU A 1 80 ? 5.976 -5.820 8.785 1.00 95.81 80 LEU A O 1
ATOM 613 N N . ASN A 1 81 ? 8.122 -5.393 8.245 1.00 93.88 81 ASN A N 1
ATOM 614 C CA . ASN A 1 81 ? 8.699 -6.607 8.825 1.00 93.88 81 ASN A CA 1
ATOM 615 C C . ASN A 1 81 ? 9.639 -6.322 10.003 1.00 93.88 81 ASN A C 1
ATOM 617 O O . ASN A 1 81 ? 10.008 -7.255 10.715 1.00 93.88 81 ASN A O 1
ATOM 621 N N . GLY A 1 82 ? 10.011 -5.061 10.236 1.00 90.00 82 GLY A N 1
ATOM 622 C CA . GLY A 1 82 ? 11.064 -4.693 11.179 1.00 90.00 82 GLY A CA 1
ATOM 623 C C . GLY A 1 82 ? 12.442 -5.128 10.675 1.00 90.00 82 GLY A C 1
ATOM 624 O O . GLY A 1 82 ? 12.729 -5.055 9.486 1.00 90.00 82 GLY A O 1
ATOM 625 N N . GLU A 1 83 ? 13.288 -5.626 11.574 1.00 86.00 83 GLU A N 1
ATOM 626 C CA . GLU A 1 83 ? 14.676 -6.023 11.275 1.00 86.00 83 GLU A CA 1
ATOM 627 C C . GLU A 1 83 ? 14.806 -7.363 10.515 1.00 86.00 83 GLU A C 1
ATOM 629 O O . GLU A 1 83 ? 15.896 -7.931 10.412 1.00 86.00 83 GLU A O 1
ATOM 634 N N . GLU A 1 84 ? 13.705 -7.914 10.000 1.00 86.38 84 GLU A N 1
ATOM 635 C CA . GLU A 1 84 ? 13.744 -9.145 9.210 1.00 86.38 84 GLU A CA 1
ATOM 636 C C . GLU A 1 84 ? 14.476 -8.938 7.870 1.00 86.38 84 GLU A C 1
ATOM 638 O O . GLU A 1 84 ? 14.409 -7.854 7.280 1.00 86.38 84 GLU A O 1
ATOM 643 N N . PRO A 1 85 ? 15.150 -9.979 7.341 1.00 83.06 85 PRO A N 1
ATOM 644 C CA . PRO A 1 85 ? 15.763 -9.916 6.019 1.00 83.06 85 PRO A CA 1
ATOM 645 C C . PRO A 1 85 ? 14.761 -9.540 4.921 1.00 83.06 85 PRO A C 1
ATOM 647 O O . PRO A 1 85 ? 13.564 -9.815 5.027 1.00 83.06 85 PRO A O 1
ATOM 650 N N . LEU A 1 86 ? 15.271 -8.977 3.820 1.00 79.38 86 LEU A N 1
ATOM 651 C CA . LEU A 1 86 ? 14.460 -8.699 2.634 1.00 79.38 86 LEU A CA 1
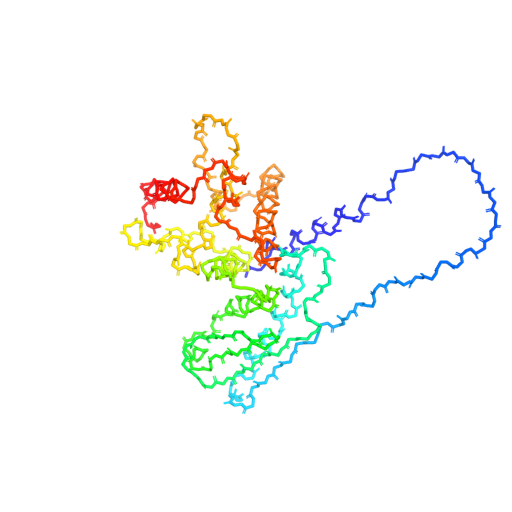ATOM 652 C C . LEU A 1 86 ? 13.757 -9.973 2.150 1.00 79.38 86 LEU A C 1
ATOM 654 O O . LEU A 1 86 ? 14.385 -11.027 2.038 1.00 79.38 86 LEU A O 1
ATOM 658 N N . ALA A 1 87 ? 12.477 -9.845 1.795 1.00 79.38 87 ALA A N 1
ATOM 659 C CA . ALA A 1 87 ? 11.684 -10.951 1.253 1.00 79.38 87 ALA A CA 1
ATOM 660 C C . ALA A 1 87 ? 12.326 -11.563 -0.009 1.00 79.38 87 ALA A C 1
ATOM 662 O O . ALA A 1 87 ? 12.302 -12.776 -0.207 1.00 79.38 87 ALA A O 1
ATOM 663 N N . SER A 1 88 ? 12.955 -10.722 -0.836 1.00 83.94 88 SER A N 1
ATOM 664 C CA . SER A 1 88 ? 13.756 -11.120 -1.986 1.00 83.94 88 SER A CA 1
ATOM 665 C C . SER A 1 88 ? 15.001 -10.232 -2.093 1.00 83.94 88 SER A C 1
ATOM 667 O O . SER A 1 88 ? 14.889 -9.011 -2.020 1.00 83.94 88 SER A O 1
ATOM 669 N N . PRO A 1 89 ? 16.196 -10.792 -2.343 1.00 83.88 89 PRO A N 1
ATOM 670 C CA . PRO A 1 89 ? 17.396 -9.991 -2.588 1.00 83.88 89 PRO A CA 1
ATOM 671 C C . PRO A 1 89 ? 17.439 -9.376 -3.997 1.00 83.88 89 PRO A C 1
ATOM 673 O O . PRO A 1 89 ? 18.384 -8.669 -4.337 1.00 83.88 89 PRO A O 1
ATOM 676 N N . ALA A 1 90 ? 16.447 -9.658 -4.846 1.00 88.00 90 ALA A N 1
ATOM 677 C CA . ALA A 1 90 ? 16.371 -9.108 -6.192 1.00 88.00 90 ALA A CA 1
ATOM 678 C C . ALA A 1 90 ? 14.936 -8.761 -6.585 1.00 88.00 90 ALA A C 1
ATOM 680 O O . ALA A 1 90 ? 14.026 -9.550 -6.328 1.00 88.00 90 ALA A O 1
ATOM 681 N N . VAL A 1 91 ? 14.748 -7.632 -7.266 1.00 93.00 91 VAL A N 1
ATOM 682 C CA . VAL A 1 91 ? 13.467 -7.190 -7.835 1.00 93.00 91 VAL A CA 1
ATOM 683 C C . VAL A 1 91 ? 13.649 -6.918 -9.325 1.00 93.00 91 VAL A C 1
ATOM 685 O O . VAL A 1 91 ? 14.622 -6.295 -9.742 1.00 93.00 91 VAL A O 1
ATOM 688 N N . THR A 1 92 ? 12.721 -7.388 -10.154 1.00 94.06 92 THR A N 1
ATOM 689 C CA . THR A 1 92 ? 12.723 -7.090 -11.597 1.00 94.06 92 THR A CA 1
ATOM 690 C C . THR A 1 92 ? 11.569 -6.160 -11.934 1.00 94.06 92 THR A C 1
ATOM 692 O O . THR A 1 92 ? 10.425 -6.494 -11.639 1.00 94.06 92 THR A O 1
ATOM 695 N N . ILE A 1 93 ? 11.852 -5.035 -12.591 1.00 96.19 93 ILE A N 1
ATOM 696 C CA . ILE A 1 93 ? 10.838 -4.099 -13.090 1.00 96.19 93 ILE A CA 1
ATOM 697 C C . ILE A 1 93 ? 10.761 -4.246 -14.607 1.00 96.19 93 ILE A C 1
ATOM 699 O O . ILE A 1 93 ? 11.695 -3.891 -15.322 1.00 96.19 93 ILE A O 1
ATOM 703 N N . VAL A 1 94 ? 9.647 -4.776 -15.102 1.00 96.81 94 VAL A N 1
ATOM 704 C CA . VAL A 1 94 ? 9.386 -4.971 -16.532 1.00 96.81 94 VAL A CA 1
ATOM 705 C C . VAL A 1 94 ? 8.430 -3.897 -17.020 1.00 96.81 94 VAL A C 1
ATOM 707 O O . VAL A 1 94 ? 7.339 -3.758 -16.474 1.00 96.81 94 VAL A O 1
ATOM 710 N N . ILE A 1 95 ? 8.786 -3.191 -18.088 1.00 97.44 95 ILE A N 1
ATOM 711 C CA . ILE A 1 95 ? 7.914 -2.205 -18.730 1.00 97.44 95 ILE A CA 1
ATOM 712 C C . ILE A 1 95 ? 7.477 -2.749 -20.085 1.00 97.44 95 ILE A C 1
ATOM 714 O O . ILE A 1 95 ? 8.298 -3.025 -20.961 1.00 97.44 95 ILE A O 1
ATOM 718 N N . LYS A 1 96 ? 6.165 -2.918 -20.262 1.00 95.88 96 LYS A N 1
ATOM 719 C CA . LYS A 1 96 ? 5.579 -3.427 -21.509 1.00 95.88 96 LYS A CA 1
ATOM 720 C C . LYS A 1 96 ? 4.188 -2.852 -21.740 1.00 95.88 96 LYS A C 1
ATOM 722 O O . LYS A 1 96 ? 3.534 -2.377 -20.816 1.00 95.88 96 LYS A O 1
ATOM 727 N N . ARG A 1 97 ? 3.689 -2.939 -22.972 1.00 96.44 97 ARG A N 1
ATOM 728 C CA . ARG A 1 97 ? 2.294 -2.585 -23.272 1.00 96.44 97 ARG A CA 1
ATOM 729 C C . ARG A 1 97 ? 1.349 -3.641 -22.699 1.00 96.44 97 ARG A C 1
ATOM 731 O O . ARG A 1 97 ? 1.533 -4.833 -22.936 1.00 96.44 97 ARG A O 1
ATOM 738 N N . MET A 1 98 ? 0.354 -3.194 -21.941 1.00 96.19 98 MET A N 1
ATOM 739 C CA . MET A 1 98 ? -0.685 -4.023 -21.327 1.00 96.19 98 MET A CA 1
ATOM 740 C C . MET A 1 98 ? -1.883 -3.161 -20.908 1.00 96.19 98 MET A C 1
ATOM 742 O O . MET A 1 98 ? -1.795 -1.928 -20.894 1.00 96.19 98 MET A O 1
ATOM 746 N N . ASP A 1 99 ? -2.987 -3.818 -20.565 1.00 94.12 99 ASP A N 1
ATOM 747 C CA . ASP A 1 99 ? -4.125 -3.190 -19.892 1.00 94.12 99 ASP A CA 1
ATOM 748 C C . ASP A 1 99 ? -3.846 -3.041 -18.389 1.00 94.12 99 ASP A C 1
ATOM 750 O O . ASP A 1 99 ? -3.051 -3.791 -17.824 1.00 94.12 99 ASP A O 1
ATOM 754 N N . GLY A 1 100 ? -4.502 -2.082 -17.733 1.00 94.81 100 GLY A N 1
ATOM 755 C CA . GLY A 1 100 ? -4.250 -1.755 -16.324 1.00 94.81 100 GLY A CA 1
ATOM 756 C C . GLY A 1 100 ? -3.048 -0.823 -16.111 1.00 94.81 100 GLY A C 1
ATOM 757 O O . GLY A 1 100 ? -2.546 -0.209 -17.057 1.00 94.81 100 GLY A O 1
ATOM 758 N N . ILE A 1 101 ? -2.631 -0.694 -14.847 1.00 97.44 101 ILE A N 1
ATOM 759 C CA . ILE A 1 101 ? -1.582 0.235 -14.389 1.00 97.44 101 ILE A CA 1
ATOM 760 C C . ILE A 1 101 ? -0.265 -0.518 -14.192 1.00 97.44 101 ILE A C 1
ATOM 762 O O . ILE A 1 101 ? 0.706 -0.284 -14.912 1.00 97.44 101 ILE A O 1
ATOM 766 N N . ALA A 1 102 ? -0.260 -1.457 -13.251 1.00 97.81 102 ALA A N 1
ATOM 767 C CA . ALA A 1 102 ? 0.842 -2.355 -12.956 1.00 97.81 102 ALA A CA 1
ATOM 768 C C . ALA A 1 102 ? 0.311 -3.599 -12.219 1.00 97.81 102 ALA A C 1
ATOM 770 O O . ALA A 1 102 ? -0.883 -3.680 -11.922 1.00 97.81 102 ALA A O 1
ATOM 771 N N . TYR A 1 103 ? 1.171 -4.600 -12.038 1.00 97.62 103 TYR A N 1
ATOM 772 C CA . TYR A 1 103 ? 0.940 -5.705 -11.111 1.00 97.62 103 TYR A CA 1
ATOM 773 C C . TYR A 1 103 ? 2.262 -6.311 -10.641 1.00 97.62 103 TYR A C 1
ATOM 775 O O . TYR A 1 103 ? 3.267 -6.301 -11.365 1.00 97.62 103 TYR A O 1
ATOM 783 N N . THR A 1 104 ? 2.212 -6.954 -9.479 1.00 97.19 104 THR A N 1
ATOM 784 C CA . THR A 1 104 ? 3.322 -7.707 -8.901 1.00 97.19 104 THR A CA 1
ATOM 785 C C . THR A 1 104 ? 3.051 -9.202 -8.925 1.00 97.19 104 THR A C 1
ATOM 787 O O . THR A 1 104 ? 1.946 -9.672 -8.661 1.00 97.19 104 THR A O 1
ATOM 790 N N . SER A 1 105 ? 4.083 -9.974 -9.247 1.00 94.50 105 SER A N 1
ATOM 791 C CA . SER A 1 105 ? 4.087 -11.425 -9.114 1.00 94.50 105 SER A CA 1
ATOM 792 C C . SER A 1 105 ? 5.449 -11.858 -8.593 1.00 94.50 105 SER A C 1
ATOM 794 O O . SER A 1 105 ? 6.465 -11.613 -9.245 1.00 94.50 105 SER A O 1
ATOM 796 N N . GLU A 1 106 ? 5.466 -12.479 -7.412 1.00 92.31 106 GLU A N 1
ATOM 797 C CA . GLU A 1 106 ? 6.695 -12.812 -6.685 1.00 92.31 106 GLU A CA 1
ATOM 798 C C . GLU A 1 106 ? 7.581 -11.563 -6.522 1.00 92.31 106 GLU A C 1
ATOM 800 O O . GLU A 1 106 ? 7.166 -10.569 -5.934 1.00 92.31 106 GLU A O 1
ATOM 805 N N . ASN A 1 107 ? 8.786 -11.575 -7.088 1.00 92.94 107 ASN A N 1
ATOM 806 C CA . ASN A 1 107 ? 9.721 -10.456 -7.073 1.00 92.94 107 ASN A CA 1
ATOM 807 C C . ASN A 1 107 ? 9.737 -9.644 -8.383 1.00 92.94 107 ASN A C 1
ATOM 809 O O . ASN A 1 107 ? 10.684 -8.895 -8.646 1.00 92.94 107 ASN A O 1
ATOM 813 N N . ARG A 1 108 ? 8.731 -9.825 -9.244 1.00 95.62 108 ARG A N 1
ATOM 814 C CA . ARG A 1 108 ? 8.623 -9.157 -10.541 1.00 95.62 108 ARG A CA 1
ATOM 815 C C . ARG A 1 108 ? 7.458 -8.179 -10.546 1.00 95.62 108 ARG A C 1
ATOM 817 O O . ARG A 1 108 ? 6.301 -8.577 -10.457 1.00 95.62 108 ARG A O 1
ATOM 824 N N . ILE A 1 109 ? 7.784 -6.916 -10.773 1.00 97.69 109 ILE A N 1
ATOM 825 C CA . ILE A 1 109 ? 6.837 -5.832 -11.003 1.00 97.69 109 ILE A CA 1
ATOM 826 C C . ILE A 1 109 ? 6.697 -5.649 -12.511 1.00 97.69 109 ILE A C 1
ATOM 828 O O . ILE A 1 109 ? 7.692 -5.522 -13.225 1.00 97.69 109 ILE A O 1
ATOM 832 N N . THR A 1 110 ? 5.469 -5.650 -13.015 1.00 97.88 110 THR A N 1
ATOM 833 C CA . THR A 1 110 ? 5.174 -5.343 -14.416 1.00 97.88 110 THR A CA 1
ATOM 834 C C . THR A 1 110 ? 4.407 -4.033 -14.489 1.00 97.88 110 THR A C 1
ATOM 836 O O . THR A 1 110 ? 3.312 -3.939 -13.951 1.00 97.88 110 THR A O 1
ATOM 839 N N . VAL A 1 111 ? 4.961 -3.045 -15.186 1.00 98.19 111 VAL A N 1
ATOM 840 C CA . VAL A 1 111 ? 4.386 -1.708 -15.357 1.00 98.19 111 VAL A CA 1
ATOM 841 C C . VAL A 1 111 ? 3.863 -1.535 -16.782 1.00 98.19 111 VAL A C 1
ATOM 843 O O . VAL A 1 111 ? 4.520 -1.912 -17.760 1.00 98.19 111 VAL A O 1
ATOM 846 N N . SER A 1 112 ? 2.678 -0.936 -16.905 1.00 98.25 112 SER A N 1
ATOM 847 C CA . SER A 1 112 ? 2.054 -0.633 -18.189 1.00 98.25 112 SER A CA 1
ATOM 848 C C . SER A 1 112 ? 2.701 0.573 -18.865 1.00 98.25 112 SER A C 1
ATOM 850 O O . SER A 1 112 ? 2.521 1.714 -18.443 1.00 98.25 112 SER A O 1
ATOM 852 N N . ALA A 1 113 ? 3.366 0.345 -19.997 1.00 97.75 113 ALA A N 1
ATOM 853 C CA . ALA A 1 113 ? 3.870 1.417 -20.856 1.00 97.75 113 ALA A CA 1
ATOM 854 C C . ALA A 1 113 ? 2.747 2.378 -21.293 1.00 97.75 113 ALA A C 1
ATOM 856 O O . ALA A 1 113 ? 2.927 3.593 -21.286 1.00 97.75 113 ALA A O 1
ATOM 857 N N . ASN A 1 114 ? 1.552 1.839 -21.582 1.00 97.38 114 ASN A N 1
ATOM 858 C CA . ASN A 1 114 ? 0.382 2.632 -21.970 1.00 97.38 114 ASN A CA 1
ATOM 859 C C . ASN A 1 114 ? -0.080 3.575 -20.843 1.00 97.38 114 ASN A C 1
ATOM 861 O O . ASN A 1 114 ? -0.744 4.577 -21.111 1.00 97.38 114 ASN A O 1
ATOM 865 N N . TRP A 1 115 ? 0.166 3.225 -19.576 1.00 98.12 115 TRP A N 1
ATOM 866 C CA . TRP A 1 115 ? -0.119 4.094 -18.433 1.00 98.12 115 TRP A CA 1
ATOM 867 C C . TRP A 1 115 ? 0.939 5.187 -18.308 1.00 98.12 115 TRP A C 1
ATOM 869 O O . TRP A 1 115 ? 0.574 6.358 -18.283 1.00 98.12 115 TRP A O 1
ATOM 879 N N . ILE A 1 116 ? 2.225 4.823 -18.336 1.00 97.62 116 ILE A N 1
ATOM 880 C CA . ILE A 1 116 ? 3.343 5.772 -18.195 1.00 97.62 116 ILE A CA 1
ATOM 881 C C . ILE A 1 116 ? 3.330 6.850 -19.279 1.00 97.62 116 ILE A C 1
ATOM 883 O O . ILE A 1 116 ? 3.543 8.018 -18.978 1.00 97.62 116 ILE A O 1
ATOM 887 N N . GLU A 1 117 ? 2.998 6.506 -20.524 1.00 96.19 117 GLU A N 1
ATOM 888 C CA . GLU A 1 117 ? 2.868 7.495 -21.607 1.00 96.19 117 GLU A CA 1
ATOM 889 C C . GLU A 1 117 ? 1.815 8.582 -21.307 1.00 96.19 117 GLU A C 1
ATOM 891 O O . GLU A 1 117 ? 1.923 9.705 -21.796 1.00 96.19 117 GLU A O 1
ATOM 896 N N . ARG A 1 118 ? 0.791 8.261 -20.504 1.00 97.19 118 ARG A N 1
ATOM 897 C CA . ARG A 1 118 ? -0.290 9.182 -20.111 1.00 97.19 118 ARG A CA 1
ATOM 898 C C . ARG A 1 118 ? -0.077 9.813 -18.736 1.00 97.19 118 ARG A C 1
ATOM 900 O O . ARG A 1 118 ? -0.599 10.896 -18.483 1.00 97.19 118 ARG A O 1
ATOM 907 N N . HIS A 1 119 ? 0.660 9.134 -17.864 1.00 96.69 119 HIS A N 1
ATOM 908 C CA . HIS A 1 119 ? 0.875 9.489 -16.466 1.00 96.69 119 HIS A CA 1
ATOM 909 C C . HIS A 1 119 ? 2.363 9.340 -16.099 1.00 96.69 119 HIS A C 1
ATOM 911 O O . HIS A 1 119 ? 2.696 8.551 -15.215 1.00 96.69 119 HIS A O 1
ATOM 917 N N . PRO A 1 120 ? 3.281 10.067 -16.768 1.00 95.94 120 PRO A N 1
ATOM 918 C CA . PRO A 1 120 ? 4.721 9.875 -16.573 1.00 95.94 120 PRO A CA 1
ATOM 919 C C . PRO A 1 120 ? 5.183 10.204 -15.146 1.00 95.94 120 PRO A C 1
ATOM 921 O O . PRO A 1 120 ? 6.166 9.635 -14.677 1.00 95.94 120 PRO A O 1
ATOM 924 N N . ASP A 1 121 ? 4.442 11.067 -14.446 1.00 94.81 121 ASP A N 1
ATOM 925 C CA . ASP A 1 121 ? 4.728 11.495 -13.073 1.00 94.81 121 ASP A CA 1
ATOM 926 C C . ASP A 1 121 ? 4.211 10.515 -12.001 1.00 94.81 121 ASP A C 1
ATOM 928 O O . ASP A 1 121 ? 4.465 10.711 -10.814 1.00 94.81 121 ASP A O 1
ATOM 932 N N . ASP A 1 122 ? 3.481 9.459 -12.383 1.00 94.94 122 ASP A N 1
ATOM 933 C CA . ASP A 1 122 ? 2.969 8.448 -11.451 1.00 94.94 122 ASP A CA 1
ATOM 934 C C . ASP A 1 122 ? 4.064 7.442 -11.067 1.00 94.94 122 ASP A C 1
ATOM 936 O O . ASP A 1 122 ? 4.031 6.265 -11.420 1.00 94.94 122 ASP A O 1
ATOM 940 N N . THR A 1 123 ? 5.079 7.911 -10.349 1.00 94.44 123 THR A N 1
ATOM 941 C CA . THR A 1 123 ? 6.159 7.055 -9.844 1.00 94.44 123 THR A CA 1
ATOM 942 C C . THR A 1 123 ? 5.749 6.273 -8.596 1.00 94.44 123 THR A C 1
ATOM 944 O O . THR A 1 123 ? 6.338 5.234 -8.292 1.00 94.44 123 THR A O 1
ATOM 947 N N . GLY A 1 124 ? 4.711 6.730 -7.887 1.00 95.69 124 GLY A N 1
ATOM 948 C CA . GLY A 1 124 ? 4.186 6.084 -6.685 1.00 95.69 124 GLY A CA 1
ATOM 949 C C . GLY A 1 124 ? 3.634 4.683 -6.929 1.00 95.69 124 GLY A C 1
ATOM 950 O O . GLY A 1 124 ? 3.644 3.866 -6.008 1.00 95.69 124 GLY A O 1
ATOM 951 N N . LEU A 1 125 ? 3.242 4.352 -8.167 1.00 96.94 125 LEU A N 1
ATOM 952 C CA . LEU A 1 125 ? 2.888 2.976 -8.525 1.00 96.94 125 LEU A CA 1
ATOM 953 C C . LEU A 1 125 ? 4.040 1.996 -8.263 1.00 96.94 125 LEU A C 1
ATOM 955 O O . LEU A 1 125 ? 3.792 0.874 -7.847 1.00 96.94 125 LEU A O 1
ATOM 959 N N . VAL A 1 126 ? 5.303 2.413 -8.421 1.00 97.88 126 VAL A N 1
ATOM 960 C CA . VAL A 1 126 ? 6.454 1.528 -8.167 1.00 97.88 126 VAL A CA 1
ATOM 961 C C . VAL A 1 126 ? 6.529 1.183 -6.682 1.00 97.88 126 VAL A C 1
ATOM 963 O O . VAL A 1 126 ? 6.775 0.036 -6.326 1.00 97.88 126 VAL A O 1
ATOM 966 N N . VAL A 1 127 ? 6.267 2.162 -5.813 1.00 98.19 127 VAL A N 1
ATOM 967 C CA . VAL A 1 127 ? 6.236 1.975 -4.357 1.00 98.19 127 VAL A CA 1
ATOM 968 C C . VAL A 1 127 ? 5.084 1.061 -3.946 1.00 98.19 127 VAL A C 1
ATOM 970 O O . VAL A 1 127 ? 5.302 0.153 -3.152 1.00 98.19 127 VAL A O 1
ATOM 973 N N . HIS A 1 128 ? 3.893 1.251 -4.519 1.00 98.19 128 HIS A N 1
ATOM 974 C CA . HIS A 1 128 ? 2.741 0.372 -4.292 1.00 98.19 128 HIS A CA 1
ATOM 975 C C . HIS A 1 128 ? 3.066 -1.087 -4.650 1.00 98.19 128 HIS A C 1
ATOM 977 O O . HIS A 1 128 ? 2.911 -1.987 -3.829 1.00 98.19 128 HIS A O 1
ATOM 983 N N . GLU A 1 129 ? 3.616 -1.322 -5.839 1.00 98.31 129 GLU A N 1
ATOM 984 C CA . GLU A 1 129 ? 3.970 -2.670 -6.289 1.00 98.31 129 GLU A CA 1
ATOM 985 C C . GLU A 1 129 ? 5.104 -3.296 -5.453 1.00 98.31 129 GLU A C 1
ATOM 987 O O . GLU A 1 129 ? 5.073 -4.481 -5.121 1.00 98.31 129 GLU A O 1
ATOM 992 N N . LEU A 1 130 ? 6.086 -2.502 -5.014 1.00 97.62 130 LEU A N 1
ATOM 993 C CA . LEU A 1 130 ? 7.129 -2.976 -4.095 1.00 97.62 130 LEU A CA 1
ATOM 994 C C . LEU A 1 130 ? 6.571 -3.438 -2.752 1.00 97.62 130 LEU A C 1
ATOM 996 O O . LEU A 1 130 ? 7.103 -4.386 -2.174 1.00 97.62 130 LEU A O 1
ATOM 1000 N N . VAL A 1 131 ? 5.505 -2.807 -2.253 1.00 98.31 131 VAL A N 1
ATOM 1001 C CA . VAL A 1 131 ? 4.828 -3.289 -1.046 1.00 98.31 131 VAL A CA 1
ATOM 1002 C C . VAL A 1 131 ? 4.312 -4.707 -1.262 1.00 98.31 131 VAL A C 1
ATOM 1004 O O . VAL A 1 131 ? 4.528 -5.547 -0.393 1.00 98.31 131 VAL A O 1
ATOM 1007 N N . HIS A 1 132 ? 3.737 -5.026 -2.421 1.00 98.00 132 HIS A N 1
ATOM 1008 C CA . HIS A 1 132 ? 3.298 -6.391 -2.714 1.00 98.00 132 HIS A CA 1
ATOM 1009 C C . HIS A 1 132 ? 4.452 -7.399 -2.791 1.00 98.00 132 HIS A C 1
ATOM 1011 O O . HIS A 1 132 ? 4.295 -8.524 -2.312 1.00 98.00 132 HIS A O 1
ATOM 1017 N N . VAL A 1 133 ? 5.631 -6.994 -3.286 1.00 96.94 133 VAL A N 1
ATOM 1018 C CA . VAL A 1 133 ? 6.848 -7.831 -3.227 1.00 96.94 133 VAL A CA 1
ATOM 1019 C C . VAL A 1 133 ? 7.228 -8.148 -1.777 1.00 96.94 133 VAL A C 1
ATOM 1021 O O . VAL A 1 133 ? 7.681 -9.249 -1.474 1.00 96.94 133 VAL A O 1
ATOM 1024 N N . VAL A 1 134 ? 7.067 -7.185 -0.866 1.00 96.50 134 VAL A N 1
ATOM 1025 C CA . VAL A 1 134 ? 7.393 -7.356 0.559 1.00 96.50 134 VAL A CA 1
ATOM 1026 C C . VAL A 1 134 ? 6.326 -8.179 1.269 1.00 96.50 134 VAL A C 1
ATOM 1028 O O . VAL A 1 134 ? 6.663 -9.026 2.094 1.00 96.50 134 VAL A O 1
ATOM 1031 N N . GLN A 1 135 ? 5.048 -7.919 0.993 1.00 96.12 135 GLN A N 1
ATOM 1032 C CA . GLN A 1 135 ? 3.920 -8.620 1.599 1.00 96.12 135 GLN A CA 1
ATOM 1033 C C . GLN A 1 135 ? 4.024 -10.120 1.331 1.00 96.12 135 GLN A C 1
ATOM 1035 O O . GLN A 1 135 ? 4.003 -10.894 2.291 1.00 96.12 135 GLN A O 1
ATOM 1040 N N . ASP A 1 136 ? 4.188 -10.499 0.055 1.00 93.38 136 ASP A N 1
ATOM 1041 C CA . ASP A 1 136 ? 4.357 -11.880 -0.418 1.00 93.38 136 ASP A CA 1
ATOM 1042 C C . ASP A 1 136 ? 3.432 -12.878 0.308 1.00 93.38 136 ASP A C 1
ATOM 1044 O O . ASP A 1 136 ? 3.841 -13.949 0.764 1.00 93.38 136 ASP A O 1
ATOM 1048 N N . TYR A 1 137 ? 2.164 -12.495 0.492 1.00 94.56 137 TYR A N 1
ATOM 1049 C CA . TYR A 1 137 ? 1.209 -13.283 1.263 1.00 94.56 137 TYR A CA 1
ATOM 1050 C C . TYR A 1 137 ? 0.936 -14.619 0.561 1.00 94.56 137 TYR A C 1
ATOM 1052 O O . TYR A 1 137 ? 0.307 -14.682 -0.495 1.00 94.56 137 TYR A O 1
ATOM 1060 N N . ARG A 1 138 ? 1.395 -15.719 1.170 1.00 92.62 138 ARG A N 1
ATOM 1061 C CA . ARG A 1 138 ? 1.251 -17.091 0.636 1.00 92.62 138 ARG A CA 1
ATOM 1062 C C . ARG A 1 138 ? -0.075 -17.759 0.997 1.00 92.62 138 ARG A C 1
ATOM 1064 O O . ARG A 1 138 ? -0.296 -18.926 0.679 1.00 92.62 138 ARG A O 1
ATOM 1071 N N . VAL A 1 139 ? -0.944 -17.019 1.670 1.00 92.56 139 VAL A N 1
ATOM 1072 C CA . VAL A 1 139 ? -2.239 -17.453 2.187 1.00 92.56 139 VAL A CA 1
ATOM 1073 C C . VAL A 1 139 ? -3.305 -16.433 1.789 1.00 92.56 139 VAL A C 1
ATOM 1075 O O . VAL A 1 139 ? -2.987 -15.246 1.652 1.00 92.56 139 VAL A O 1
ATOM 1078 N N . PRO A 1 140 ? -4.566 -16.861 1.586 1.00 93.12 140 PRO A N 1
ATOM 1079 C CA . PRO A 1 140 ? -5.647 -15.943 1.254 1.00 93.12 140 PRO A CA 1
ATOM 1080 C C . PRO A 1 140 ? -5.742 -14.809 2.275 1.00 93.12 140 PRO A C 1
ATOM 1082 O O . PRO A 1 140 ? -5.918 -15.050 3.466 1.00 93.12 140 PRO A O 1
ATOM 1085 N N . THR A 1 141 ? -5.639 -13.579 1.784 1.00 94.75 141 THR A N 1
ATOM 1086 C CA . THR A 1 141 ? -5.701 -12.350 2.580 1.00 94.75 141 THR A CA 1
ATOM 1087 C C . THR A 1 141 ? -6.776 -11.445 1.977 1.00 94.75 141 THR A C 1
ATOM 1089 O O . THR A 1 141 ? -6.899 -11.408 0.748 1.00 94.75 141 THR A O 1
ATOM 1092 N N . PRO A 1 142 ? -7.573 -10.715 2.781 1.00 97.62 142 PRO A N 1
ATOM 1093 C CA . PRO A 1 142 ? -8.520 -9.747 2.240 1.00 97.62 142 PRO A CA 1
ATOM 1094 C C . PRO A 1 142 ? -7.813 -8.711 1.363 1.00 97.62 142 PRO A C 1
ATOM 1096 O O . PRO A 1 142 ? -6.916 -8.005 1.825 1.00 97.62 142 PRO A O 1
ATOM 1099 N N . ALA A 1 143 ? -8.240 -8.600 0.102 1.00 97.56 143 ALA A N 1
ATOM 1100 C CA . ALA A 1 143 ? -7.604 -7.713 -0.875 1.00 97.56 143 ALA A CA 1
ATOM 1101 C C . ALA A 1 143 ? -7.531 -6.264 -0.373 1.00 97.56 143 ALA A C 1
ATOM 1103 O O . ALA A 1 143 ? -6.502 -5.617 -0.500 1.00 97.56 143 ALA A O 1
ATOM 1104 N N . TRP A 1 144 ? -8.580 -5.783 0.299 1.00 97.94 144 TRP A N 1
ATOM 1105 C CA . TRP A 1 144 ? -8.625 -4.414 0.810 1.00 97.94 144 TRP A CA 1
ATOM 1106 C C . TRP A 1 144 ? -7.526 -4.091 1.834 1.00 97.94 144 TRP A C 1
ATOM 1108 O O . TRP A 1 144 ? -7.087 -2.947 1.913 1.00 97.94 144 TRP A O 1
ATOM 1118 N N . ILE A 1 145 ? -7.048 -5.087 2.589 1.00 98.31 145 ILE A N 1
ATOM 1119 C CA . ILE A 1 145 ? -5.943 -4.914 3.540 1.00 98.31 145 ILE A CA 1
ATOM 1120 C C . ILE A 1 145 ? -4.620 -4.857 2.790 1.00 98.31 145 ILE A C 1
ATOM 1122 O O . ILE A 1 145 ? -3.824 -3.955 3.037 1.00 98.31 145 ILE A O 1
ATOM 1126 N N . ALA A 1 146 ? -4.400 -5.791 1.860 1.00 98.31 146 ALA A N 1
ATOM 1127 C CA . ALA A 1 146 ? -3.183 -5.825 1.055 1.00 98.31 146 ALA A CA 1
ATOM 1128 C C . ALA A 1 146 ? -3.001 -4.508 0.279 1.00 98.31 146 ALA A C 1
ATOM 1130 O O . ALA A 1 146 ? -1.971 -3.848 0.423 1.00 98.31 146 ALA A O 1
ATOM 1131 N N . GLU A 1 147 ? -4.043 -4.090 -0.442 1.00 98.06 147 GLU A N 1
ATOM 1132 C CA . GLU A 1 147 ? -4.096 -2.841 -1.210 1.00 98.06 147 GLU A CA 1
ATOM 1133 C C . GLU A 1 147 ? -4.043 -1.603 -0.301 1.00 98.06 147 GLU A C 1
ATOM 1135 O O . GLU A 1 147 ? -3.348 -0.632 -0.590 1.00 98.06 147 GLU A O 1
ATOM 1140 N N . GLY A 1 148 ? -4.744 -1.632 0.838 1.00 97.50 148 GLY A N 1
ATOM 1141 C CA . GLY A 1 148 ? -4.760 -0.528 1.796 1.00 97.50 148 GLY A CA 1
ATOM 1142 C C . GLY A 1 148 ? -3.401 -0.276 2.448 1.00 97.50 148 GLY A C 1
ATOM 1143 O O . GLY A 1 148 ? -3.018 0.875 2.636 1.00 97.50 148 GLY A O 1
ATOM 1144 N N . ILE A 1 149 ? -2.637 -1.324 2.768 1.00 98.31 149 ILE A N 1
ATOM 1145 C CA . ILE A 1 149 ? -1.265 -1.184 3.280 1.00 98.31 149 ILE A CA 1
ATOM 1146 C C . ILE A 1 149 ? -0.335 -0.635 2.187 1.00 98.31 149 ILE A C 1
ATOM 1148 O O . ILE A 1 149 ? 0.482 0.245 2.472 1.00 98.31 149 ILE A O 1
ATOM 1152 N N . ALA A 1 150 ? -0.471 -1.113 0.945 1.00 98.19 150 ALA A N 1
ATOM 1153 C CA . ALA A 1 150 ? 0.310 -0.620 -0.190 1.00 98.19 150 ALA A CA 1
ATOM 1154 C C . ALA A 1 150 ? 0.087 0.881 -0.416 1.00 98.19 150 ALA A C 1
ATOM 1156 O O . ALA A 1 150 ? 1.042 1.664 -0.463 1.00 98.19 150 ALA A O 1
ATOM 1157 N N . ASP A 1 151 ? -1.174 1.305 -0.432 1.00 96.19 151 ASP A N 1
ATOM 1158 C CA . ASP A 1 151 ? -1.528 2.709 -0.598 1.00 96.19 151 ASP A CA 1
ATOM 1159 C C . ASP A 1 151 ? -1.270 3.555 0.653 1.00 96.19 151 ASP A C 1
ATOM 1161 O O . ASP A 1 151 ? -1.024 4.755 0.526 1.00 96.19 151 ASP A O 1
ATOM 1165 N N . TYR A 1 152 ? -1.231 2.959 1.851 1.00 95.38 152 TYR A N 1
ATOM 1166 C CA . TYR A 1 152 ? -0.792 3.671 3.051 1.00 95.38 152 TYR A CA 1
ATOM 1167 C C . TYR A 1 152 ? 0.659 4.135 2.890 1.00 95.38 152 TYR A C 1
ATOM 1169 O O . TYR A 1 152 ? 0.970 5.320 3.028 1.00 95.38 152 TYR A O 1
ATOM 1177 N N . ILE A 1 153 ? 1.548 3.212 2.524 1.00 96.06 153 ILE A N 1
ATOM 1178 C CA . ILE A 1 153 ? 2.964 3.520 2.319 1.00 96.06 153 ILE A CA 1
ATOM 1179 C C . ILE A 1 153 ? 3.133 4.498 1.156 1.00 96.06 153 ILE A C 1
ATOM 1181 O O . ILE A 1 153 ? 3.834 5.504 1.297 1.00 96.06 153 ILE A O 1
ATOM 1185 N N . ARG A 1 154 ? 2.462 4.245 0.028 1.00 95.06 154 ARG A N 1
ATOM 1186 C CA . ARG A 1 154 ? 2.530 5.117 -1.145 1.00 95.06 154 ARG A CA 1
ATOM 1187 C C . ARG A 1 154 ? 2.083 6.543 -0.820 1.00 95.06 154 ARG A C 1
ATOM 1189 O O . ARG A 1 154 ? 2.861 7.475 -0.993 1.00 95.06 154 ARG A O 1
ATOM 1196 N N . PHE A 1 155 ? 0.846 6.741 -0.369 1.00 90.81 155 PHE A N 1
ATOM 1197 C CA . PHE A 1 155 ? 0.284 8.089 -0.273 1.00 90.81 155 PHE A CA 1
ATOM 1198 C C . PHE A 1 155 ? 0.788 8.860 0.945 1.00 90.81 155 PHE A C 1
ATOM 1200 O O . PHE A 1 155 ? 1.056 10.054 0.824 1.00 90.81 155 PHE A O 1
ATOM 1207 N N . PHE A 1 156 ? 0.962 8.218 2.102 1.00 88.81 156 PHE A N 1
ATOM 1208 C CA . PHE A 1 156 ? 1.332 8.939 3.327 1.00 88.81 156 PHE A CA 1
ATOM 1209 C C . PHE A 1 156 ? 2.821 9.083 3.534 1.00 88.81 156 PHE A C 1
ATOM 1211 O O . PHE A 1 156 ? 3.265 10.129 4.005 1.00 88.81 156 PHE A O 1
ATOM 1218 N N . LEU A 1 157 ? 3.580 8.038 3.212 1.00 91.25 157 LEU A N 1
ATOM 1219 C CA . LEU A 1 157 ? 5.004 8.007 3.511 1.00 91.25 157 LEU A CA 1
ATOM 1220 C C . LEU A 1 157 ? 5.818 8.448 2.297 1.00 91.25 157 LEU A C 1
ATOM 1222 O O . LEU A 1 157 ? 6.681 9.307 2.438 1.00 91.25 157 LEU A O 1
ATOM 1226 N N . TYR A 1 158 ? 5.525 7.927 1.104 1.00 93.44 158 TYR A N 1
ATOM 1227 C CA . TYR A 1 158 ? 6.280 8.283 -0.100 1.00 93.44 158 TYR A CA 1
ATOM 1228 C C . TYR A 1 158 ? 5.847 9.622 -0.711 1.00 93.44 158 TYR A C 1
ATOM 1230 O O . TYR A 1 158 ? 6.656 10.544 -0.826 1.00 93.44 158 TYR A O 1
ATOM 1238 N N . GLU A 1 159 ? 4.574 9.753 -1.091 1.00 90.31 159 GLU A N 1
ATOM 1239 C CA . GLU A 1 159 ? 4.068 10.947 -1.781 1.00 90.31 159 GLU A CA 1
ATOM 1240 C C . GLU A 1 159 ? 3.736 12.098 -0.819 1.00 90.31 159 GLU A C 1
ATOM 1242 O O . GLU A 1 159 ? 3.561 13.236 -1.257 1.00 90.31 159 GLU A O 1
ATOM 1247 N N . ASN A 1 160 ? 3.682 11.825 0.490 1.00 85.81 160 ASN A N 1
ATOM 1248 C CA . ASN A 1 160 ? 3.398 12.810 1.535 1.00 85.81 160 ASN A CA 1
ATOM 1249 C C . ASN A 1 160 ? 2.067 13.561 1.296 1.00 85.81 160 ASN A C 1
ATOM 1251 O O . ASN A 1 160 ? 1.973 14.772 1.504 1.00 85.81 160 ASN A O 1
ATOM 1255 N N . GLN A 1 161 ? 1.029 12.849 0.850 1.00 77.81 161 GLN A N 1
ATOM 1256 C CA . GLN A 1 161 ? -0.305 13.383 0.566 1.00 77.81 161 GLN A CA 1
ATOM 1257 C C . GLN A 1 161 ? -1.247 13.202 1.767 1.00 77.81 161 GLN A C 1
ATOM 1259 O O . GLN A 1 161 ? -2.046 12.269 1.833 1.00 77.81 161 GLN A O 1
ATOM 1264 N N . TRP A 1 162 ? -1.182 14.124 2.730 1.00 66.50 162 TRP A N 1
ATOM 1265 C CA . TRP A 1 162 ? -1.943 14.039 3.990 1.00 66.50 162 TRP A CA 1
ATOM 1266 C C . TRP A 1 162 ? -3.412 14.488 3.873 1.00 66.50 162 TRP A C 1
ATOM 1268 O O . TRP A 1 162 ? -4.207 14.192 4.765 1.00 66.50 162 TRP A O 1
ATOM 1278 N N . ASP A 1 163 ? -3.789 15.131 2.762 1.00 65.88 163 ASP A N 1
ATOM 1279 C CA . ASP A 1 163 ? -5.091 15.793 2.557 1.00 65.88 163 ASP A CA 1
ATOM 1280 C C . ASP A 1 163 ? -6.167 14.917 1.870 1.00 65.88 163 ASP A C 1
ATOM 1282 O O . ASP A 1 163 ? -7.256 15.387 1.540 1.00 65.88 163 ASP A O 1
ATOM 1286 N N . TRP A 1 164 ? -5.894 13.629 1.649 1.00 61.72 164 TRP A N 1
ATOM 1287 C CA . TRP A 1 164 ? -6.689 12.700 0.818 1.00 61.72 164 TRP A CA 1
ATOM 1288 C C . TRP A 1 164 ? -8.140 12.454 1.278 1.00 61.72 164 TRP A C 1
ATOM 1290 O O . TRP A 1 164 ? -8.934 11.919 0.498 1.00 61.72 164 TRP A O 1
ATOM 1300 N N . ALA A 1 165 ? -8.521 12.860 2.497 1.00 55.06 165 ALA A N 1
ATOM 1301 C CA . ALA A 1 165 ? -9.901 12.805 2.998 1.00 55.06 165 ALA A CA 1
ATOM 1302 C C . ALA A 1 165 ? -10.918 13.415 2.000 1.00 55.06 165 ALA A C 1
ATOM 1304 O O . ALA A 1 165 ? -12.104 13.085 2.008 1.00 55.06 165 ALA A O 1
ATOM 1305 N N . CYS A 1 166 ? -10.456 14.262 1.080 1.00 55.50 166 CYS A N 1
ATOM 1306 C CA . CYS A 1 166 ? -11.221 14.833 -0.022 1.00 55.50 166 CYS A CA 1
ATOM 1307 C C . CYS A 1 166 ? -11.807 13.832 -1.039 1.00 55.50 166 CYS A C 1
ATOM 1309 O O . CYS A 1 166 ? -12.826 14.129 -1.658 1.00 55.50 166 CYS A O 1
ATOM 1311 N N . ARG A 1 167 ? -11.232 12.632 -1.216 1.00 71.88 167 ARG A N 1
ATOM 1312 C CA . ARG A 1 167 ? -11.640 11.718 -2.311 1.00 71.88 167 ARG A CA 1
ATOM 1313 C C . ARG A 1 167 ? -12.642 10.634 -1.929 1.00 71.88 167 ARG A C 1
ATOM 1315 O O . ARG A 1 167 ? -13.299 10.093 -2.813 1.00 71.88 167 ARG A O 1
ATOM 1322 N N . ILE A 1 168 ? -12.782 10.325 -0.641 1.00 85.75 168 ILE A N 1
ATOM 1323 C CA . ILE A 1 168 ? -13.717 9.289 -0.181 1.00 85.75 168 ILE A CA 1
ATOM 1324 C C . ILE A 1 168 ? -15.140 9.832 -0.213 1.00 85.75 168 ILE A C 1
ATOM 1326 O O . ILE A 1 168 ? -15.436 10.842 0.417 1.00 85.75 168 ILE A O 1
ATOM 1330 N N . ASP A 1 169 ? -16.053 9.171 -0.909 1.00 88.44 169 ASP A N 1
ATOM 1331 C CA . ASP A 1 169 ? -17.465 9.533 -0.842 1.00 88.44 169 ASP A CA 1
ATOM 1332 C C . ASP A 1 169 ? -18.090 8.831 0.377 1.00 88.44 169 ASP A C 1
ATOM 1334 O O . ASP A 1 169 ? -18.280 7.617 0.332 1.00 88.44 169 ASP A O 1
ATOM 1338 N N . PRO A 1 170 ? -18.417 9.538 1.478 1.00 87.75 170 PRO A N 1
ATOM 1339 C CA . PRO A 1 170 ? -18.898 8.898 2.701 1.00 87.75 170 PRO A CA 1
ATOM 1340 C C . PRO A 1 170 ? -20.257 8.207 2.539 1.00 87.75 170 PRO A C 1
ATOM 1342 O O . PRO A 1 170 ? -20.676 7.484 3.442 1.00 87.75 170 PRO A O 1
ATOM 1345 N N . ASP A 1 171 ? -20.956 8.450 1.429 1.00 88.88 171 ASP A N 1
ATOM 1346 C CA . ASP A 1 171 ? -22.253 7.849 1.138 1.00 88.88 171 ASP A CA 1
ATOM 1347 C C . ASP A 1 171 ? -22.143 6.674 0.147 1.00 88.88 171 ASP A C 1
ATOM 1349 O O . ASP A 1 171 ? -23.129 5.970 -0.078 1.00 88.88 171 ASP A O 1
ATOM 1353 N N . ARG A 1 172 ? -20.963 6.442 -0.452 1.00 91.19 172 ARG A N 1
ATOM 1354 C CA . ARG A 1 172 ? -20.751 5.393 -1.471 1.00 91.19 172 ARG A CA 1
ATOM 1355 C C . ARG A 1 172 ? -19.546 4.490 -1.230 1.00 91.19 172 ARG A C 1
ATOM 1357 O O . ARG A 1 172 ? -19.550 3.374 -1.740 1.00 91.19 172 ARG A O 1
ATOM 1364 N N . SER A 1 173 ? -18.530 4.971 -0.527 1.00 94.12 173 SER A N 1
ATOM 1365 C CA . SER A 1 173 ? -17.296 4.236 -0.270 1.00 94.12 173 SER A CA 1
ATOM 1366 C C . SER A 1 173 ? -17.437 3.268 0.903 1.00 94.12 173 SER A C 1
ATOM 1368 O O . SER A 1 173 ? -18.252 3.472 1.806 1.00 94.12 173 SER A O 1
ATOM 1370 N N . HIS A 1 174 ? -16.588 2.245 0.917 1.00 96.19 174 HIS A N 1
ATOM 1371 C CA . HIS A 1 174 ? -16.481 1.265 1.992 1.00 96.19 174 HIS A CA 1
ATOM 1372 C C . HIS A 1 174 ? -15.015 0.912 2.279 1.00 96.19 174 HIS A C 1
ATOM 1374 O O . HIS A 1 174 ? -14.178 0.954 1.378 1.00 96.19 174 HIS A O 1
ATOM 1380 N N . TYR A 1 175 ? -14.682 0.499 3.509 1.00 95.00 175 TYR A N 1
ATOM 1381 C CA . TYR A 1 175 ? -13.304 0.107 3.850 1.00 95.00 175 TYR A CA 1
ATOM 1382 C C . TYR A 1 175 ? -12.781 -1.062 3.011 1.00 95.00 175 TYR A C 1
ATOM 1384 O O . TYR A 1 175 ? -11.570 -1.246 2.917 1.00 95.00 175 TYR A O 1
ATOM 1392 N N . THR A 1 176 ? -13.670 -1.838 2.387 1.00 96.88 176 THR A N 1
ATOM 1393 C CA . THR A 1 176 ? -13.308 -2.947 1.498 1.00 96.88 176 THR A CA 1
ATOM 1394 C C . THR A 1 176 ? -13.029 -2.534 0.052 1.00 96.88 176 THR A C 1
ATOM 1396 O O . THR A 1 176 ? -12.716 -3.406 -0.754 1.00 96.88 176 THR A O 1
ATOM 1399 N N . ASP A 1 177 ? -13.144 -1.250 -0.302 1.00 95.06 177 ASP A N 1
ATOM 1400 C CA . ASP A 1 177 ? -12.902 -0.766 -1.673 1.00 95.06 177 ASP A CA 1
ATOM 1401 C C . ASP A 1 177 ? -11.427 -0.890 -2.103 1.00 95.06 177 ASP A C 1
ATOM 1403 O O . ASP A 1 177 ? -11.116 -0.764 -3.287 1.00 95.06 177 ASP A O 1
ATOM 1407 N N . GLY A 1 178 ? -10.520 -1.154 -1.157 1.00 93.62 178 GLY A N 1
ATOM 1408 C CA . GLY A 1 178 ? -9.083 -1.216 -1.396 1.00 93.62 178 GLY A CA 1
ATOM 1409 C C . GLY A 1 178 ? -8.457 0.165 -1.561 1.00 93.62 178 GLY A C 1
ATOM 1410 O O . GLY A 1 178 ? -9.094 1.207 -1.360 1.00 93.62 178 GLY A O 1
ATOM 1411 N N . TYR A 1 179 ? -7.184 0.153 -1.951 1.00 93.69 179 TYR A N 1
ATOM 1412 C CA . TYR A 1 179 ? -6.438 1.332 -2.379 1.00 93.69 179 TYR A CA 1
ATOM 1413 C C . TYR A 1 179 ? -6.531 2.497 -1.371 1.00 93.69 179 TYR A C 1
ATOM 1415 O O . TYR A 1 179 ? -6.542 2.302 -0.151 1.00 93.69 179 TYR A O 1
ATOM 1423 N N . GLN A 1 180 ? -6.632 3.723 -1.890 1.00 90.94 180 GLN A N 1
ATOM 1424 C CA . GLN A 1 180 ? -6.746 4.974 -1.143 1.00 90.94 180 GLN A CA 1
ATOM 1425 C C . GLN A 1 180 ? -7.802 4.918 -0.036 1.00 90.94 180 GLN A C 1
ATOM 1427 O O . GLN A 1 180 ? -7.528 5.399 1.058 1.00 90.94 180 GLN A O 1
ATOM 1432 N N . THR A 1 181 ? -8.977 4.325 -0.283 1.00 93.06 181 THR A N 1
ATOM 1433 C CA . THR A 1 181 ? -10.085 4.257 0.688 1.00 93.06 181 THR A CA 1
ATOM 1434 C C . THR A 1 181 ? -9.745 3.382 1.893 1.00 93.06 181 THR A C 1
ATOM 1436 O O . THR A 1 181 ? -10.086 3.716 3.028 1.00 93.06 181 THR A O 1
ATOM 1439 N N . SER A 1 182 ? -9.050 2.270 1.671 1.00 95.69 182 SER A N 1
ATOM 1440 C CA . SER A 1 182 ? -8.600 1.393 2.751 1.00 95.69 182 SER A CA 1
ATOM 1441 C C . SER A 1 182 ? -7.385 1.969 3.479 1.00 95.69 182 SER A C 1
ATOM 1443 O O . SER A 1 182 ? -7.349 1.959 4.706 1.00 95.69 182 SER A O 1
ATOM 1445 N N . ALA A 1 183 ? -6.419 2.535 2.750 1.00 94.50 183 ALA A N 1
ATOM 1446 C CA . ALA A 1 183 ? -5.212 3.158 3.307 1.00 94.50 183 ALA A CA 1
ATOM 1447 C C . ALA A 1 183 ? -5.538 4.272 4.311 1.00 94.50 183 ALA A C 1
ATOM 1449 O O . ALA A 1 183 ? -5.052 4.319 5.441 1.00 94.50 183 ALA A O 1
ATOM 1450 N N . ALA A 1 184 ? -6.429 5.143 3.872 1.00 92.31 184 ALA A N 1
ATOM 1451 C CA . ALA A 1 184 ? -7.132 6.147 4.633 1.00 92.31 184 ALA A CA 1
ATOM 1452 C C . ALA A 1 184 ? -7.667 5.687 5.991 1.00 92.31 184 ALA A C 1
ATOM 1454 O O . ALA A 1 184 ? -7.395 6.287 7.034 1.00 92.31 184 ALA A O 1
ATOM 1455 N N . PHE A 1 185 ? -8.453 4.617 5.948 1.00 94.31 185 PHE A N 1
ATOM 1456 C CA . PHE A 1 185 ? -9.128 4.059 7.100 1.00 94.31 185 PHE A CA 1
ATOM 1457 C C . PHE A 1 185 ? -8.142 3.417 8.068 1.00 94.31 185 PHE A C 1
ATOM 1459 O O . PHE A 1 185 ? -8.174 3.719 9.259 1.00 94.31 185 PHE A O 1
ATOM 1466 N N . LEU A 1 186 ? -7.211 2.608 7.553 1.00 95.19 186 LEU A N 1
ATOM 1467 C CA . LEU A 1 186 ? -6.149 1.990 8.348 1.00 95.19 186 LEU A CA 1
ATOM 1468 C C . LEU A 1 186 ? -5.312 3.046 9.073 1.00 95.19 186 LEU A C 1
ATOM 1470 O O . LEU A 1 186 ? -5.032 2.906 10.265 1.00 95.19 186 LEU A O 1
ATOM 1474 N N . ARG A 1 187 ? -4.971 4.140 8.384 1.00 92.38 187 ARG A N 1
ATOM 1475 C CA . ARG A 1 187 ? -4.264 5.262 8.997 1.00 92.38 187 ARG A CA 1
ATOM 1476 C C . ARG A 1 187 ? -5.086 5.939 10.088 1.00 92.38 187 ARG A C 1
ATOM 1478 O O . ARG A 1 187 ? -4.540 6.231 11.150 1.00 92.38 187 ARG A O 1
ATOM 1485 N N . TRP A 1 188 ? -6.373 6.200 9.839 1.00 91.75 188 TRP A N 1
ATOM 1486 C CA . TRP A 1 188 ? -7.256 6.798 10.844 1.00 91.75 188 TRP A CA 1
ATOM 1487 C C . TRP A 1 188 ? -7.307 5.927 12.101 1.00 91.75 188 TRP A C 1
ATOM 1489 O O . TRP A 1 188 ? -6.993 6.441 13.170 1.00 91.75 188 TRP A O 1
ATOM 1499 N N . ILE A 1 189 ? -7.556 4.616 11.968 1.00 93.38 189 ILE A N 1
ATOM 1500 C CA . ILE A 1 189 ? -7.574 3.668 13.098 1.00 93.38 189 ILE A CA 1
ATOM 1501 C C . ILE A 1 189 ? -6.273 3.761 13.902 1.00 93.38 189 ILE A C 1
ATOM 1503 O O . ILE A 1 189 ? -6.292 3.901 15.127 1.00 93.38 189 ILE A O 1
ATOM 1507 N N . ALA A 1 190 ? -5.137 3.702 13.206 1.00 90.00 190 ALA A N 1
ATOM 1508 C CA . ALA A 1 190 ? -3.830 3.682 13.843 1.00 90.00 190 ALA A CA 1
ATOM 1509 C C . ALA A 1 190 ? -3.469 5.013 14.534 1.00 90.00 190 ALA A C 1
ATOM 1511 O O . ALA A 1 190 ? -2.701 5.033 15.502 1.00 90.00 190 ALA A O 1
ATOM 1512 N N . GLY A 1 191 ? -4.030 6.127 14.054 1.00 81.81 191 GLY A N 1
ATOM 1513 C CA . GLY A 1 191 ? -3.792 7.464 14.587 1.00 81.81 191 GLY A CA 1
ATOM 1514 C C . GLY A 1 191 ? -4.704 7.872 15.747 1.00 81.81 191 GLY A C 1
ATOM 1515 O O . GLY A 1 191 ? -4.252 8.614 16.624 1.00 81.81 191 GLY A O 1
ATOM 1516 N N . THR A 1 192 ? -5.958 7.408 15.777 1.00 70.56 192 THR A N 1
ATOM 1517 C CA . THR A 1 192 ? -6.990 7.918 16.701 1.00 70.56 192 THR A CA 1
ATOM 1518 C C . THR A 1 192 ? -7.269 7.019 17.902 1.00 70.56 192 THR A C 1
ATOM 1520 O O . THR A 1 192 ? -7.595 7.537 18.974 1.00 70.56 192 THR A O 1
ATOM 1523 N N . HIS A 1 193 ? -7.132 5.695 17.792 1.00 56.41 193 HIS A N 1
ATOM 1524 C CA . HIS A 1 193 ? -7.772 4.821 18.773 1.00 56.41 193 HIS A CA 1
ATOM 1525 C C . HIS A 1 193 ? -6.857 4.432 19.952 1.00 56.41 193 HIS A C 1
ATOM 1527 O O . HIS A 1 193 ? -5.985 3.568 19.853 1.00 56.41 193 HIS A O 1
ATOM 1533 N N . ARG A 1 194 ? -7.086 5.045 21.125 1.00 52.41 194 ARG A N 1
ATOM 1534 C CA . ARG A 1 194 ? -6.708 4.471 22.430 1.00 52.41 194 ARG A CA 1
ATOM 1535 C C . ARG A 1 194 ? -7.936 3.856 23.094 1.00 52.41 194 ARG A C 1
ATOM 1537 O O . ARG A 1 194 ? -8.985 4.487 23.144 1.00 52.41 194 ARG A O 1
ATOM 1544 N N . ARG A 1 195 ? -7.730 2.700 23.736 1.00 37.78 195 ARG A N 1
ATOM 1545 C CA . ARG A 1 195 ? -8.616 2.105 24.751 1.00 37.78 195 ARG A CA 1
ATOM 1546 C C . ARG A 1 195 ? -9.280 3.162 25.647 1.00 37.78 195 ARG A C 1
ATOM 1548 O O . ARG A 1 195 ? -8.582 3.868 26.372 1.00 37.78 195 ARG A O 1
ATOM 1555 N N . GLY A 1 196 ? -10.614 3.141 25.676 1.00 34.94 196 GLY A N 1
ATOM 1556 C CA . GLY A 1 196 ? -11.444 3.469 26.839 1.00 34.94 196 GLY A CA 1
ATOM 1557 C C . GLY A 1 196 ? -11.128 4.785 27.548 1.00 34.94 196 GLY A C 1
ATOM 1558 O O . GLY A 1 196 ? -10.645 4.786 28.678 1.00 34.94 196 GLY A O 1
ATOM 1559 N N . GLY A 1 197 ? -11.462 5.907 26.922 1.00 31.23 197 GLY A N 1
ATOM 1560 C CA . GLY A 1 197 ? -11.488 7.209 27.575 1.00 31.23 197 GLY A CA 1
ATOM 1561 C C . GLY A 1 197 ? -12.434 8.119 26.816 1.00 31.23 197 GLY A C 1
ATOM 1562 O O . GLY A 1 197 ? -12.188 8.420 25.658 1.00 31.23 197 GLY A O 1
ATOM 1563 N N . THR A 1 198 ? -13.530 8.498 27.466 1.00 29.66 198 THR A N 1
ATOM 1564 C CA . THR A 1 198 ? -14.543 9.457 27.005 1.00 29.66 198 THR A CA 1
ATOM 1565 C C . THR A 1 198 ? -13.997 10.498 26.033 1.00 29.66 198 THR A C 1
ATOM 1567 O O . THR A 1 198 ? -13.045 11.199 26.377 1.00 29.66 198 THR A O 1
ATOM 1570 N N . ALA A 1 199 ? -14.659 10.608 24.877 1.00 34.59 199 ALA A N 1
ATOM 1571 C CA . ALA A 1 199 ? -14.493 11.636 23.859 1.00 34.59 199 ALA A CA 1
ATOM 1572 C C . ALA A 1 199 ? -14.135 13.007 24.459 1.00 34.59 199 ALA A C 1
ATOM 1574 O O . ALA A 1 199 ? -14.992 13.782 24.883 1.00 34.59 199 ALA A O 1
ATOM 1575 N N . GLY A 1 200 ? -12.837 13.288 24.495 1.00 27.56 200 GLY A N 1
ATOM 1576 C CA . GLY A 1 200 ? -12.277 14.616 24.620 1.00 27.56 200 GLY A CA 1
ATOM 1577 C C . GLY A 1 200 ? -11.748 14.973 23.247 1.00 27.56 200 GLY A C 1
ATOM 1578 O O . GLY A 1 200 ? -10.714 14.460 22.838 1.00 27.56 200 GLY A O 1
ATOM 1579 N N . VAL A 1 201 ? -12.512 15.794 22.534 1.00 39.22 201 VAL A N 1
ATOM 1580 C CA . VAL A 1 201 ? -12.158 16.427 21.263 1.00 39.22 201 VAL A CA 1
ATOM 1581 C C . VAL A 1 201 ? -10.669 16.793 21.227 1.00 39.22 201 VAL A C 1
ATOM 1583 O O . VAL A 1 201 ? -10.241 17.716 21.912 1.00 39.22 201 VAL A O 1
ATOM 1586 N N . THR A 1 202 ? -9.899 16.121 20.375 1.00 30.34 202 THR A N 1
ATOM 1587 C CA . THR A 1 202 ? -8.781 16.758 19.671 1.00 30.34 202 THR A CA 1
ATOM 1588 C C . THR A 1 202 ? -9.044 16.575 18.189 1.00 30.34 202 THR A C 1
ATOM 1590 O O . THR A 1 202 ? -8.533 15.666 17.539 1.00 30.34 202 THR A O 1
ATOM 1593 N N . SER A 1 203 ? -9.928 17.427 17.677 1.00 33.00 203 SER A N 1
ATOM 1594 C CA . SER A 1 203 ? -10.149 17.653 16.256 1.00 33.00 203 SER A CA 1
ATOM 1595 C C . SER A 1 203 ? -8.925 18.336 15.645 1.00 33.00 203 SER A C 1
ATOM 1597 O O . SER A 1 203 ? -9.037 19.453 15.166 1.00 33.00 203 SER A O 1
ATOM 1599 N N . ASP A 1 204 ? -7.759 17.705 15.700 1.00 34.12 204 ASP A N 1
ATOM 1600 C CA . ASP A 1 204 ? -6.536 18.226 15.100 1.00 34.12 204 ASP A CA 1
ATOM 1601 C C . ASP A 1 204 ? -5.770 17.059 14.471 1.00 34.12 204 ASP A C 1
ATOM 1603 O O . ASP A 1 204 ? -4.742 16.596 14.961 1.00 34.12 204 ASP A O 1
ATOM 1607 N N . MET A 1 205 ? -6.284 16.585 13.332 1.00 40.75 205 MET A N 1
ATOM 1608 C CA . MET A 1 205 ? -5.401 16.057 12.289 1.00 40.75 205 MET A CA 1
ATOM 1609 C C . MET A 1 205 ? -4.311 17.115 12.064 1.00 40.75 205 MET A C 1
ATOM 1611 O O . MET A 1 205 ? -4.685 18.270 11.814 1.00 40.75 205 MET A O 1
ATOM 1615 N N . PRO A 1 206 ? -3.010 16.779 12.191 1.00 34.78 206 PRO A N 1
ATOM 1616 C CA . PRO A 1 206 ? -1.947 17.772 12.202 1.00 34.78 206 PRO A CA 1
ATOM 1617 C C . PRO A 1 206 ? -2.046 18.603 10.933 1.00 34.78 206 PRO A C 1
ATOM 1619 O O . PRO A 1 206 ? -1.924 18.100 9.816 1.00 34.78 206 PRO A O 1
ATOM 1622 N N . VAL A 1 207 ? -2.359 19.877 11.135 1.00 35.12 207 VAL A N 1
ATOM 1623 C CA . VAL A 1 207 ? -2.475 20.848 10.067 1.00 35.12 207 VAL A CA 1
ATOM 1624 C C . VAL A 1 207 ? -1.094 20.965 9.437 1.00 35.12 207 VAL A C 1
ATOM 1626 O O . VAL A 1 207 ? -0.124 21.259 10.132 1.00 35.12 207 VAL A O 1
ATOM 1629 N N . ALA A 1 208 ? -0.989 20.759 8.128 1.00 32.19 208 ALA A N 1
ATOM 1630 C CA . ALA A 1 208 ? 0.111 21.334 7.370 1.00 32.19 208 ALA A CA 1
ATOM 1631 C C . ALA A 1 208 ? -0.099 22.860 7.362 1.00 32.19 208 ALA A C 1
ATOM 1633 O O . ALA A 1 208 ? -0.637 23.426 6.416 1.00 32.19 208 ALA A O 1
ATOM 1634 N N . LEU A 1 209 ? 0.211 23.517 8.484 1.00 30.50 209 LEU A N 1
ATOM 1635 C CA . LEU A 1 209 ? 0.213 24.969 8.599 1.00 30.50 209 LEU A CA 1
ATOM 1636 C C . LEU A 1 209 ? 1.600 25.467 8.212 1.00 30.50 209 LEU A C 1
ATOM 1638 O O . LEU A 1 209 ? 2.621 25.022 8.732 1.00 30.50 209 LEU A O 1
ATOM 1642 N N . GLU A 1 210 ? 1.597 26.366 7.239 1.00 34.66 210 GLU A N 1
ATOM 1643 C CA . GLU A 1 210 ? 2.761 26.956 6.601 1.00 34.66 210 GLU A CA 1
ATOM 1644 C C . GLU A 1 210 ? 3.828 27.425 7.605 1.00 34.66 210 GLU A C 1
ATOM 1646 O O . GLU A 1 210 ? 3.577 28.207 8.521 1.00 34.66 210 GLU A O 1
ATOM 1651 N N . SER A 1 211 ? 5.044 26.931 7.364 1.00 43.25 211 SER A N 1
ATOM 1652 C CA . SER A 1 211 ? 6.357 27.410 7.803 1.00 43.25 211 SER A CA 1
ATOM 1653 C C . SER A 1 211 ? 6.392 28.570 8.811 1.00 43.25 211 SER A C 1
ATOM 1655 O O . SER A 1 211 ? 6.419 29.739 8.422 1.00 43.25 211 SER A O 1
ATOM 1657 N N . ARG A 1 212 ? 6.605 28.248 10.091 1.00 38.53 212 ARG A N 1
ATOM 1658 C CA . ARG A 1 212 ? 7.393 29.076 11.019 1.00 38.53 212 ARG A CA 1
ATOM 1659 C C . ARG A 1 212 ? 8.177 28.169 11.969 1.00 38.53 212 ARG A C 1
ATOM 1661 O O . ARG A 1 212 ? 7.577 27.455 12.752 1.00 38.53 212 ARG A O 1
ATOM 1668 N N . SER A 1 213 ? 9.506 28.215 11.827 1.00 38.72 213 SER A N 1
ATOM 1669 C CA . SER A 1 213 ? 10.570 27.764 12.748 1.00 38.72 213 SER A CA 1
ATOM 1670 C C . SER A 1 213 ? 10.200 26.693 13.789 1.00 38.72 213 SER A C 1
ATOM 1672 O O . SER A 1 213 ? 9.522 26.996 14.767 1.00 38.72 213 SER A O 1
ATOM 1674 N N . GLY A 1 214 ? 10.746 25.488 13.590 1.00 51.28 214 GLY A N 1
ATOM 1675 C CA . GLY A 1 214 ? 10.507 24.277 14.374 1.00 51.28 214 GLY A CA 1
ATOM 1676 C C . GLY A 1 214 ? 10.539 24.435 15.896 1.00 51.28 214 GLY A C 1
ATOM 1677 O O . GLY A 1 214 ? 11.499 24.945 16.478 1.00 51.28 214 GLY A O 1
ATOM 1678 N N . ASP A 1 215 ? 9.477 23.928 16.520 1.00 48.06 215 ASP A N 1
ATOM 1679 C CA . ASP A 1 215 ? 9.375 23.647 17.947 1.00 48.06 215 ASP A CA 1
ATOM 1680 C C . ASP A 1 215 ? 9.509 22.126 18.144 1.00 48.06 215 ASP A C 1
ATOM 1682 O O . ASP A 1 215 ? 8.691 21.343 17.654 1.00 48.06 215 ASP A O 1
ATOM 1686 N N . ALA A 1 216 ? 10.541 21.696 18.875 1.00 51.41 216 ALA A N 1
ATOM 1687 C CA . ALA A 1 216 ? 10.862 20.289 19.138 1.00 51.41 216 ALA A CA 1
ATOM 1688 C C . ALA A 1 216 ? 9.700 19.489 19.772 1.00 51.41 216 ALA A C 1
ATOM 1690 O O . ALA A 1 216 ? 9.690 18.258 19.737 1.00 51.41 216 ALA A O 1
ATOM 1691 N N . ARG A 1 217 ? 8.698 20.165 20.356 1.00 50.09 217 ARG A N 1
ATOM 1692 C CA . ARG A 1 217 ? 7.487 19.525 20.900 1.00 50.09 217 ARG A CA 1
ATOM 1693 C C . ARG A 1 217 ? 6.539 18.994 19.826 1.00 50.09 217 ARG A C 1
ATOM 1695 O O . ARG A 1 217 ? 5.913 17.951 20.033 1.00 50.09 217 ARG A O 1
ATOM 1702 N N . GLU A 1 218 ? 6.419 19.699 18.705 1.00 54.44 218 GLU A N 1
ATOM 1703 C CA . GLU A 1 218 ? 5.561 19.287 17.592 1.00 54.44 218 GLU A CA 1
ATOM 1704 C C . GLU A 1 218 ? 6.188 18.104 16.849 1.00 54.44 218 GLU A C 1
ATOM 1706 O O . GLU A 1 218 ? 5.521 17.104 16.581 1.00 54.44 218 GLU A O 1
ATOM 1711 N N . GLU A 1 219 ? 7.501 18.165 16.635 1.00 52.19 219 GLU A N 1
ATOM 1712 C CA . GLU A 1 219 ? 8.286 17.089 16.032 1.00 52.19 219 GLU A CA 1
ATOM 1713 C C . GLU A 1 219 ? 8.214 15.799 16.867 1.00 52.19 219 GLU A C 1
ATOM 1715 O O . GLU A 1 219 ? 7.837 14.753 16.344 1.00 52.19 219 GLU A O 1
ATOM 1720 N N . ASN A 1 220 ? 8.402 15.881 18.190 1.00 55.28 220 ASN A N 1
ATOM 1721 C CA . ASN A 1 220 ? 8.279 14.726 19.089 1.00 55.28 220 ASN A CA 1
ATOM 1722 C C . ASN A 1 220 ? 6.863 14.105 19.092 1.00 55.28 220 ASN A C 1
ATOM 1724 O O . ASN A 1 220 ? 6.701 12.889 19.204 1.00 55.28 220 ASN A O 1
ATOM 1728 N N . SER A 1 221 ? 5.818 14.925 18.934 1.00 63.97 221 SER A N 1
ATOM 1729 C CA . SER A 1 221 ? 4.430 14.443 18.859 1.00 63.97 221 SER A CA 1
ATOM 1730 C C . SER A 1 221 ? 4.150 13.713 17.542 1.00 63.97 221 SER A C 1
ATOM 1732 O O . SER A 1 221 ? 3.488 12.672 17.549 1.00 63.97 221 SER A O 1
ATOM 1734 N N . ARG A 1 222 ? 4.699 14.207 16.425 1.00 63.25 222 ARG A N 1
ATOM 1735 C CA . ARG A 1 222 ? 4.605 13.572 15.101 1.00 63.25 222 ARG A CA 1
ATOM 1736 C C . ARG A 1 222 ? 5.407 12.274 15.028 1.00 63.25 222 ARG A C 1
ATOM 1738 O O . ARG A 1 222 ? 4.868 11.291 14.524 1.00 63.25 222 ARG A O 1
ATOM 1745 N N . CYS A 1 223 ? 6.618 12.238 15.594 1.00 60.31 223 CYS A N 1
ATOM 1746 C CA . CYS A 1 223 ? 7.398 11.003 15.746 1.00 60.31 223 CYS A CA 1
ATOM 1747 C C . CYS A 1 223 ? 6.574 9.938 16.471 1.00 60.31 223 CYS A C 1
ATOM 1749 O O . CYS A 1 223 ? 6.392 8.840 15.954 1.00 60.31 223 CYS A O 1
ATOM 1751 N N . SER A 1 224 ? 5.944 10.310 17.591 1.00 76.06 224 SER A N 1
ATOM 1752 C CA . SER A 1 224 ? 5.102 9.378 18.344 1.00 76.06 224 SER A CA 1
ATOM 1753 C C . SER A 1 224 ? 3.893 8.866 17.548 1.00 76.06 224 SER A C 1
ATOM 1755 O O . SER A 1 224 ? 3.417 7.762 17.801 1.00 76.06 224 SER A O 1
ATOM 1757 N N . LEU A 1 225 ? 3.342 9.669 16.628 1.00 79.94 225 LEU A N 1
ATOM 1758 C CA . LEU A 1 225 ? 2.211 9.270 15.788 1.00 79.94 225 LEU A CA 1
ATOM 1759 C C . LEU A 1 225 ? 2.658 8.271 14.724 1.00 79.94 225 LEU A C 1
ATOM 1761 O O . LEU A 1 225 ? 2.049 7.213 14.613 1.00 79.94 225 LEU A O 1
ATOM 1765 N N . LEU A 1 226 ? 3.738 8.573 14.004 1.00 82.25 226 LEU A N 1
ATOM 1766 C CA . LEU A 1 226 ? 4.280 7.682 12.981 1.00 82.25 226 LEU A CA 1
ATOM 1767 C C . LEU A 1 226 ? 4.726 6.336 13.568 1.00 82.25 226 LEU A C 1
ATOM 1769 O O . LEU A 1 226 ? 4.499 5.298 12.953 1.00 82.25 226 LEU A O 1
ATOM 1773 N N . GLU A 1 227 ? 5.307 6.334 14.768 1.00 85.19 227 GLU A N 1
ATOM 1774 C CA . GLU A 1 227 ? 5.660 5.103 15.487 1.00 85.19 227 GLU A CA 1
ATOM 1775 C C . GLU A 1 227 ? 4.425 4.245 15.789 1.00 85.19 227 GLU A C 1
ATOM 1777 O O . GLU A 1 227 ? 4.454 3.028 15.608 1.00 85.19 227 GLU A O 1
ATOM 1782 N N . ARG A 1 228 ? 3.314 4.866 16.211 1.00 86.81 228 ARG A N 1
ATOM 1783 C CA . ARG A 1 228 ? 2.047 4.155 16.450 1.00 86.81 228 ARG A CA 1
ATOM 1784 C C . ARG A 1 228 ? 1.436 3.628 15.158 1.00 86.81 228 ARG A C 1
ATOM 1786 O O . ARG A 1 228 ? 1.020 2.471 15.130 1.00 86.81 228 ARG A O 1
ATOM 1793 N N . GLU A 1 229 ? 1.402 4.455 14.113 1.00 90.38 229 GLU A N 1
ATOM 1794 C CA . GLU A 1 229 ? 0.890 4.062 12.800 1.00 90.38 229 GLU A CA 1
ATOM 1795 C C . GLU A 1 229 ? 1.688 2.871 12.247 1.00 90.38 229 GLU A C 1
ATOM 1797 O O . GLU A 1 229 ? 1.113 1.827 11.941 1.00 90.38 229 GLU A O 1
ATOM 1802 N N . THR A 1 230 ? 3.019 2.975 12.246 1.00 90.19 230 THR A N 1
ATOM 1803 C CA . THR A 1 230 ? 3.928 1.901 11.820 1.00 90.19 230 THR A CA 1
ATOM 1804 C C . THR A 1 230 ? 3.715 0.630 12.641 1.00 90.19 230 THR A C 1
ATOM 1806 O O . THR A 1 230 ? 3.542 -0.441 12.069 1.00 90.19 230 THR A O 1
ATOM 1809 N N . ALA A 1 231 ? 3.648 0.717 13.974 1.00 91.94 231 ALA A N 1
ATOM 1810 C CA . ALA A 1 231 ? 3.460 -0.462 14.822 1.00 91.94 231 ALA A CA 1
ATOM 1811 C C . ALA A 1 231 ? 2.118 -1.176 14.575 1.00 91.94 231 ALA A C 1
ATOM 1813 O O . ALA A 1 231 ? 2.043 -2.404 14.673 1.00 91.94 231 ALA A O 1
ATOM 1814 N N . PHE A 1 232 ? 1.053 -0.432 14.267 1.00 95.06 232 PHE A N 1
ATOM 1815 C CA . PHE A 1 232 ? -0.236 -1.008 13.887 1.00 95.06 232 PHE A CA 1
ATOM 1816 C C . PHE A 1 232 ? -0.149 -1.718 12.529 1.00 95.06 232 PHE A C 1
ATOM 1818 O O . PHE A 1 232 ? -0.526 -2.887 12.427 1.00 95.06 232 PHE A O 1
ATOM 1825 N N . ILE A 1 233 ? 0.409 -1.047 11.516 1.00 96.50 233 ILE A N 1
ATOM 1826 C CA . ILE A 1 233 ? 0.559 -1.589 10.158 1.00 96.50 233 ILE A CA 1
ATOM 1827 C C . ILE A 1 233 ? 1.462 -2.827 10.148 1.00 96.50 233 ILE A C 1
ATOM 1829 O O . ILE A 1 233 ? 1.107 -3.823 9.525 1.00 96.50 233 ILE A O 1
ATOM 1833 N N . GLN A 1 234 ? 2.567 -2.827 10.899 1.00 95.94 234 GLN A N 1
ATOM 1834 C CA . GLN A 1 234 ? 3.444 -3.994 11.050 1.00 95.94 234 GLN A CA 1
ATOM 1835 C C . GLN A 1 234 ? 2.703 -5.204 11.623 1.00 95.94 234 GLN A C 1
ATOM 1837 O O . GLN A 1 234 ? 2.848 -6.319 11.121 1.00 95.94 234 GLN A O 1
ATOM 1842 N N . LYS A 1 235 ? 1.889 -5.006 12.668 1.00 96.56 235 LYS A N 1
ATOM 1843 C CA . LYS A 1 235 ? 1.109 -6.092 13.282 1.00 96.56 235 LYS A CA 1
ATOM 1844 C C . LYS A 1 235 ? 0.047 -6.640 12.333 1.00 96.56 235 LYS A C 1
ATOM 1846 O O . LYS A 1 235 ? -0.104 -7.856 12.251 1.00 96.56 235 LYS A O 1
ATOM 1851 N N . LEU A 1 236 ? -0.653 -5.760 11.617 1.00 97.94 236 LEU A N 1
ATOM 1852 C CA . LEU A 1 236 ? -1.652 -6.148 10.622 1.00 97.94 236 LEU A CA 1
ATOM 1853 C C . LEU A 1 236 ? -1.011 -6.896 9.443 1.00 97.94 236 LEU A C 1
ATOM 1855 O O . LEU A 1 236 ? -1.487 -7.953 9.042 1.00 97.94 236 LEU A O 1
ATOM 1859 N N . ASN A 1 237 ? 0.110 -6.389 8.926 1.00 97.81 237 ASN A N 1
ATOM 1860 C CA . ASN A 1 237 ? 0.872 -7.041 7.865 1.00 97.81 237 ASN A CA 1
ATOM 1861 C C . ASN A 1 237 ? 1.328 -8.448 8.281 1.00 97.81 237 ASN A C 1
ATOM 1863 O O . ASN A 1 237 ? 1.168 -9.405 7.523 1.00 97.81 237 ASN A O 1
ATOM 1867 N N . ARG A 1 238 ? 1.865 -8.581 9.499 1.00 96.50 238 ARG A N 1
ATOM 1868 C CA . ARG A 1 238 ? 2.334 -9.860 10.040 1.00 96.50 238 ARG A CA 1
ATOM 1869 C C . ARG A 1 238 ? 1.198 -10.866 10.208 1.00 96.50 238 ARG A C 1
ATOM 1871 O O . ARG A 1 238 ? 1.362 -12.011 9.804 1.00 96.50 238 ARG A O 1
ATOM 1878 N N . SER A 1 239 ? 0.041 -10.455 10.735 1.00 97.31 239 SER A N 1
ATOM 1879 C CA . SER A 1 239 ? -1.100 -11.370 10.893 1.00 97.31 239 SER A CA 1
ATOM 1880 C C . SER A 1 239 ? -1.604 -11.907 9.549 1.00 97.31 239 SER A C 1
ATOM 1882 O O . SER A 1 239 ? -1.954 -13.086 9.456 1.00 97.31 239 SER A O 1
ATOM 1884 N N . CYS A 1 240 ? -1.573 -11.078 8.499 1.00 97.69 240 CYS A N 1
ATOM 1885 C CA . CYS A 1 240 ? -1.883 -11.496 7.132 1.00 97.69 240 CYS A CA 1
ATOM 1886 C C . CYS A 1 240 ? -0.840 -12.482 6.595 1.00 97.69 240 CYS A C 1
ATOM 1888 O O . CYS A 1 240 ? -1.200 -13.566 6.138 1.00 97.69 240 CYS A O 1
ATOM 1890 N N . ARG A 1 241 ? 0.454 -12.147 6.705 1.00 95.25 241 ARG A N 1
ATOM 1891 C CA . ARG A 1 241 ? 1.547 -13.014 6.236 1.00 95.25 241 ARG A CA 1
ATOM 1892 C C . ARG A 1 241 ? 1.523 -14.389 6.899 1.00 95.25 241 ARG A C 1
ATOM 1894 O O . ARG A 1 241 ? 1.686 -15.395 6.211 1.00 95.25 241 ARG A O 1
ATOM 1901 N N . ASP A 1 242 ? 1.299 -14.425 8.207 1.00 95.12 242 ASP A N 1
ATOM 1902 C CA . ASP A 1 242 ? 1.315 -15.655 9.002 1.00 95.12 242 ASP A CA 1
ATOM 1903 C C . ASP A 1 242 ? 0.021 -16.480 8.837 1.00 95.12 242 ASP A C 1
ATOM 1905 O O . ASP A 1 242 ? -0.073 -17.598 9.344 1.00 95.12 242 ASP A O 1
ATOM 1909 N N . GLY A 1 243 ? -0.984 -15.953 8.125 1.00 96.00 243 GLY A N 1
ATOM 1910 C CA . GLY A 1 243 ? -2.256 -16.635 7.872 1.00 96.00 243 GLY A CA 1
ATOM 1911 C C . GLY A 1 243 ? -3.162 -16.747 9.089 1.00 96.00 243 GLY A C 1
ATOM 1912 O O . GLY A 1 243 ? -4.024 -17.623 9.137 1.00 96.00 243 GLY A O 1
ATOM 1913 N N . VAL A 1 244 ? -2.962 -15.871 10.072 1.00 96.69 244 VAL A N 1
ATOM 1914 C CA . VAL A 1 244 ? -3.739 -15.827 11.319 1.00 96.69 244 VAL A CA 1
ATOM 1915 C C . VAL A 1 244 ? -4.688 -14.631 11.376 1.00 96.69 244 VAL A C 1
ATOM 1917 O O . VAL A 1 244 ? -5.377 -14.443 12.376 1.00 96.69 244 VAL A O 1
ATOM 1920 N N . TYR A 1 245 ? -4.727 -13.811 10.322 1.00 97.50 245 TYR A N 1
ATOM 1921 C CA . TYR A 1 245 ? -5.639 -12.679 10.235 1.00 97.50 245 TYR A CA 1
ATOM 1922 C C . TYR A 1 245 ? -7.107 -13.123 10.354 1.00 97.50 245 TYR A C 1
ATOM 1924 O O . TYR A 1 245 ? -7.565 -14.043 9.675 1.00 97.50 245 TYR A O 1
ATOM 1932 N N . SER A 1 246 ? -7.853 -12.390 11.177 1.00 97.31 246 SER A N 1
ATOM 1933 C CA . SER A 1 246 ? -9.313 -12.347 11.196 1.00 97.31 246 SER A CA 1
ATOM 1934 C C . SER A 1 246 ? -9.757 -10.937 11.589 1.00 97.31 246 SER A C 1
ATOM 1936 O O . SER A 1 246 ? -8.955 -10.172 12.131 1.00 97.31 246 SER A O 1
ATOM 1938 N N . ASP A 1 247 ? -11.024 -10.592 11.358 1.00 97.06 247 ASP A N 1
ATOM 1939 C CA . ASP A 1 247 ? -11.552 -9.265 11.710 1.00 97.06 247 ASP A CA 1
ATOM 1940 C C . ASP A 1 247 ? -11.504 -8.987 13.229 1.00 97.06 247 ASP A C 1
ATOM 1942 O O . ASP A 1 247 ? -11.464 -7.823 13.638 1.00 97.06 247 ASP A O 1
ATOM 1946 N N . ASP A 1 248 ? -11.389 -10.030 14.067 1.00 97.00 248 ASP A N 1
ATOM 1947 C CA . ASP A 1 248 ? -11.149 -9.906 15.513 1.00 97.00 248 ASP A CA 1
ATOM 1948 C C . ASP A 1 248 ? -9.838 -9.167 15.825 1.00 97.00 248 ASP A C 1
ATOM 1950 O O . ASP A 1 248 ? -9.729 -8.548 16.882 1.00 97.00 248 ASP A O 1
ATOM 1954 N N . PHE A 1 249 ? -8.879 -9.123 14.888 1.00 97.25 249 PHE A N 1
ATOM 1955 C CA . PHE A 1 249 ? -7.680 -8.286 14.997 1.00 97.25 249 PHE A CA 1
ATOM 1956 C C . PHE A 1 249 ? -8.028 -6.836 15.364 1.00 97.25 249 PHE A C 1
ATOM 1958 O O . PHE A 1 249 ? -7.372 -6.229 16.212 1.00 97.25 249 PHE A O 1
ATOM 1965 N N . PHE A 1 250 ? -9.069 -6.271 14.745 1.00 96.06 250 PHE A N 1
ATOM 1966 C CA . PHE A 1 250 ? -9.475 -4.890 14.997 1.00 96.06 250 PHE A CA 1
ATOM 1967 C C . PHE A 1 250 ? -10.113 -4.738 16.375 1.00 96.06 250 PHE A C 1
ATOM 1969 O O . PHE A 1 250 ? -9.819 -3.765 17.069 1.00 96.06 250 PHE A O 1
ATOM 1976 N N . VAL A 1 251 ? -10.886 -5.726 16.827 1.00 95.31 251 VAL A N 1
ATOM 1977 C CA . VAL A 1 251 ? -11.450 -5.750 18.184 1.00 95.31 251 VAL A CA 1
ATOM 1978 C C . VAL A 1 251 ? -10.338 -5.858 19.226 1.00 95.31 251 VAL A C 1
ATOM 1980 O O . VAL A 1 251 ? -10.361 -5.163 20.236 1.00 95.31 251 VAL A O 1
ATOM 1983 N N . GLU A 1 252 ? -9.319 -6.676 18.987 1.00 93.62 252 GLU A N 1
ATOM 1984 C CA . GLU A 1 252 ? -8.173 -6.805 19.889 1.00 93.62 252 GLU A CA 1
ATOM 1985 C C . GLU A 1 252 ? -7.327 -5.527 19.941 1.00 93.62 252 GLU A C 1
ATOM 1987 O O . GLU A 1 252 ? -6.890 -5.104 21.018 1.00 93.62 252 GLU A O 1
ATOM 1992 N N . ALA A 1 253 ? -7.099 -4.904 18.782 1.00 91.69 253 ALA A N 1
ATOM 1993 C CA . ALA A 1 253 ? -6.280 -3.706 18.659 1.00 91.69 253 ALA A CA 1
ATOM 1994 C C . ALA A 1 253 ? -6.984 -2.448 19.190 1.00 91.69 253 ALA A C 1
ATOM 1996 O O . ALA A 1 253 ? -6.332 -1.592 19.793 1.00 91.69 253 ALA A O 1
ATOM 1997 N N . THR A 1 254 ? -8.295 -2.333 18.974 1.00 91.56 254 THR A N 1
ATOM 1998 C CA . THR A 1 254 ? -9.062 -1.103 19.226 1.00 91.56 254 THR A CA 1
ATOM 1999 C C . THR A 1 254 ? -10.099 -1.271 20.338 1.00 91.56 254 THR A C 1
ATOM 2001 O O . THR A 1 254 ? -10.245 -0.394 21.183 1.00 91.56 254 THR A O 1
ATOM 2004 N N . GLY A 1 255 ? -10.733 -2.437 20.433 1.00 93.31 255 GLY A N 1
ATOM 2005 C CA . GLY A 1 255 ? -11.905 -2.694 21.273 1.00 93.31 255 GLY A CA 1
ATOM 2006 C C . GLY A 1 255 ? -13.219 -2.694 20.492 1.00 93.31 255 GLY A C 1
ATOM 2007 O O . GLY A 1 255 ? -14.239 -3.080 21.054 1.00 93.31 255 GLY A O 1
ATOM 2008 N N . GLU A 1 256 ? -13.190 -2.310 19.215 1.00 95.19 256 GLU A N 1
ATOM 2009 C CA . GLU A 1 256 ? -14.367 -2.131 18.369 1.00 95.19 256 GLU A CA 1
ATOM 2010 C C . GLU A 1 256 ? -14.292 -2.982 17.094 1.00 95.19 256 GLU A C 1
ATOM 2012 O O . GLU A 1 256 ? -13.222 -3.372 16.623 1.00 95.19 256 GLU A O 1
ATOM 2017 N N . THR A 1 257 ? -15.460 -3.277 16.525 1.00 97.06 257 THR A N 1
ATOM 2018 C CA . THR A 1 257 ? -15.570 -3.998 15.245 1.00 97.06 257 THR A CA 1
ATOM 2019 C C . THR A 1 257 ? -15.275 -3.078 14.059 1.00 97.06 257 THR A C 1
ATOM 2021 O O . THR A 1 257 ? -15.431 -1.860 14.160 1.00 97.06 257 THR A O 1
ATOM 2024 N N . LEU A 1 258 ? -14.921 -3.654 12.903 1.00 97.06 258 LEU A N 1
ATOM 2025 C CA . LEU A 1 258 ? -14.717 -2.900 11.658 1.00 97.06 258 LEU A CA 1
ATOM 2026 C C . LEU A 1 258 ? -15.911 -2.006 11.295 1.00 97.06 258 LEU A C 1
ATOM 2028 O O . LEU A 1 258 ? -15.710 -0.861 10.900 1.00 97.06 258 LEU A O 1
ATOM 2032 N N . ASP A 1 259 ? -17.142 -2.487 11.486 1.00 96.62 259 ASP A N 1
ATOM 2033 C CA . ASP A 1 259 ? -18.351 -1.718 11.175 1.00 96.62 259 ASP A CA 1
ATOM 2034 C C . ASP A 1 259 ? -18.518 -0.500 12.094 1.00 96.62 259 ASP A C 1
ATOM 2036 O O . ASP A 1 259 ? -18.929 0.571 11.641 1.00 96.62 259 ASP A O 1
ATOM 2040 N N . VAL A 1 260 ? -18.187 -0.628 13.384 1.00 96.19 260 VAL A N 1
ATOM 2041 C CA . VAL A 1 26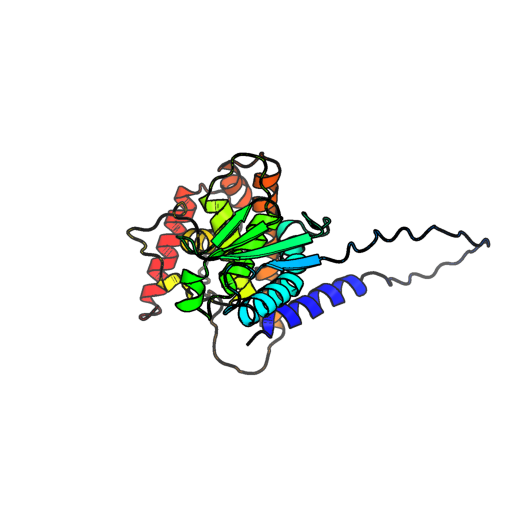0 ? -18.204 0.511 14.317 1.00 96.19 260 VAL A CA 1
ATOM 2042 C C . VAL A 1 260 ? -17.121 1.513 13.930 1.00 96.19 260 VAL A C 1
ATOM 2044 O O . VAL A 1 260 ? -17.430 2.686 13.716 1.00 96.19 260 VAL A O 1
ATOM 2047 N N . LEU A 1 261 ? -15.886 1.042 13.740 1.00 96.31 261 LEU A N 1
ATOM 2048 C CA . LEU A 1 261 ? -14.751 1.878 13.345 1.00 96.31 261 LEU A CA 1
ATOM 2049 C C . LEU A 1 261 ? -15.020 2.621 12.032 1.00 96.31 261 LEU A C 1
ATOM 2051 O O . LEU A 1 261 ? -14.709 3.803 11.916 1.00 96.31 261 LEU A O 1
ATOM 2055 N N . TRP A 1 262 ? -15.625 1.961 11.044 1.00 96.19 262 TRP A N 1
ATOM 2056 C CA . TRP A 1 262 ? -15.961 2.589 9.768 1.00 96.19 262 TRP A CA 1
ATOM 2057 C C . TRP A 1 262 ? -16.998 3.700 9.929 1.00 96.19 262 TRP A C 1
ATOM 2059 O O . TRP A 1 262 ? -16.850 4.779 9.356 1.00 96.19 262 TRP A O 1
ATOM 2069 N N . ASN A 1 263 ? -18.034 3.478 10.738 1.00 95.44 263 ASN A N 1
ATOM 2070 C CA . ASN A 1 263 ? -19.040 4.504 11.002 1.00 95.44 263 ASN A CA 1
ATOM 2071 C C . ASN A 1 263 ? -18.450 5.719 11.733 1.00 95.44 263 ASN A C 1
ATOM 2073 O O . ASN A 1 263 ? -18.792 6.856 11.395 1.00 95.44 263 ASN A O 1
ATOM 2077 N N . GLU A 1 264 ? -17.55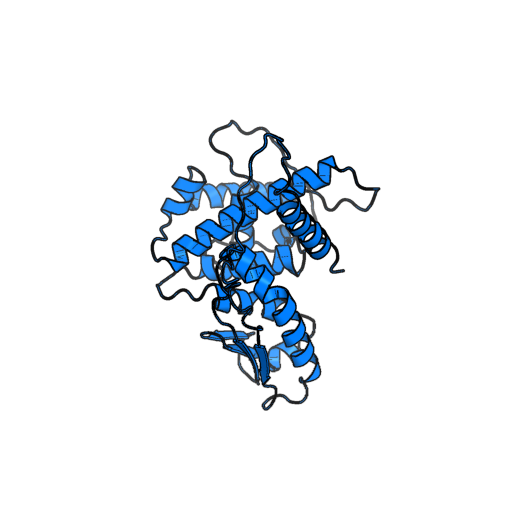1 5.496 12.692 1.00 94.00 264 GLU A N 1
ATOM 2078 C CA . GLU A 1 264 ? -16.815 6.568 13.372 1.00 94.00 264 GLU A CA 1
ATOM 2079 C C . GLU A 1 264 ? -15.908 7.332 12.403 1.00 94.00 264 GLU A C 1
ATOM 2081 O O . GLU A 1 264 ? -15.950 8.562 12.348 1.00 94.00 264 GLU A O 1
ATOM 2086 N N . PHE A 1 265 ? -15.172 6.614 11.556 1.00 92.50 265 PHE A N 1
ATOM 2087 C CA . PHE A 1 265 ? -14.363 7.208 10.500 1.00 92.50 265 PHE A CA 1
ATOM 2088 C C . PHE A 1 265 ? -15.196 8.102 9.568 1.00 92.50 265 PHE A C 1
ATOM 2090 O O . PHE A 1 265 ? -14.828 9.248 9.303 1.00 92.50 265 PHE A O 1
ATOM 2097 N N . LEU A 1 266 ? -16.357 7.626 9.104 1.00 92.19 266 LEU A N 1
ATOM 2098 C CA . LEU A 1 266 ? -17.260 8.417 8.265 1.00 92.19 266 LEU A CA 1
ATOM 2099 C C . LEU A 1 266 ? -17.830 9.638 9.000 1.00 92.19 266 LEU A C 1
ATOM 2101 O O . LEU A 1 266 ? -18.070 10.679 8.377 1.00 92.19 266 LEU A O 1
ATOM 2105 N N . PHE A 1 267 ? -18.074 9.533 10.307 1.00 91.31 267 PHE A N 1
ATOM 2106 C CA . PHE A 1 267 ? -18.501 10.661 11.132 1.00 91.31 267 PHE A CA 1
ATOM 2107 C C . PHE A 1 267 ? -17.419 11.749 11.184 1.00 91.31 267 PHE A C 1
ATOM 2109 O O . PHE A 1 267 ? -17.704 12.907 10.857 1.00 91.31 267 PHE A O 1
ATOM 2116 N N . ASP A 1 268 ? -16.179 11.372 11.496 1.00 87.81 268 ASP A N 1
ATOM 2117 C CA . ASP A 1 268 ? -15.027 12.280 11.539 1.00 87.81 268 ASP A CA 1
ATOM 2118 C C . ASP A 1 268 ? -14.734 12.905 10.170 1.00 87.81 268 ASP A C 1
ATOM 2120 O O . ASP A 1 268 ? -14.460 14.107 10.060 1.00 87.81 268 ASP A O 1
ATOM 2124 N N . LEU A 1 269 ? -14.861 12.114 9.102 1.00 85.81 269 LEU A N 1
ATOM 2125 C CA . LEU A 1 269 ? -14.686 12.566 7.726 1.00 85.81 269 LEU A CA 1
ATOM 2126 C C . LEU A 1 269 ? -15.700 13.662 7.365 1.00 85.81 269 LEU A C 1
ATOM 2128 O O . LEU A 1 269 ? -15.336 14.731 6.862 1.00 85.81 269 LEU A O 1
ATOM 2132 N N . ARG A 1 270 ? -16.983 13.433 7.673 1.00 87.19 270 ARG A N 1
ATOM 2133 C CA . ARG A 1 270 ? -18.058 14.416 7.458 1.00 87.19 270 ARG A CA 1
ATOM 2134 C C . ARG A 1 270 ? -17.859 15.671 8.309 1.00 87.19 270 ARG A C 1
ATOM 2136 O O . ARG A 1 270 ? -18.156 16.771 7.840 1.00 87.19 270 ARG A O 1
ATOM 2143 N N . ALA A 1 271 ? -17.379 15.532 9.545 1.00 84.88 271 ALA A N 1
ATOM 2144 C CA . ALA A 1 271 ? -17.080 16.669 10.411 1.00 84.88 271 ALA A CA 1
ATOM 2145 C C . ALA A 1 271 ? -15.930 17.523 9.848 1.00 84.88 271 ALA A C 1
ATOM 2147 O O . ALA A 1 271 ? -16.060 18.745 9.766 1.00 84.88 271 ALA A O 1
ATOM 2148 N N . THR A 1 272 ? -14.860 16.880 9.377 1.00 79.06 272 THR A N 1
ATOM 2149 C CA . THR A 1 272 ? -13.683 17.539 8.787 1.00 79.06 272 THR A CA 1
ATOM 2150 C C . THR A 1 272 ? -14.043 18.352 7.540 1.00 79.06 272 THR A C 1
ATOM 2152 O O . THR A 1 272 ? -13.621 19.499 7.405 1.00 79.06 272 THR A O 1
ATOM 2155 N N . ARG A 1 273 ? -14.902 17.823 6.658 1.00 77.62 273 ARG A N 1
ATOM 2156 C CA . ARG A 1 273 ? -15.370 18.561 5.466 1.00 77.62 273 ARG A CA 1
ATOM 2157 C C . ARG A 1 273 ? -16.193 19.803 5.795 1.00 77.62 273 ARG A C 1
ATOM 2159 O O . ARG A 1 273 ? -16.117 20.803 5.088 1.00 77.62 273 ARG A O 1
ATOM 2166 N N . LYS A 1 274 ? -16.981 19.766 6.874 1.00 77.50 274 LYS A N 1
ATOM 2167 C CA . LYS A 1 274 ? -17.769 20.931 7.312 1.00 77.50 274 LYS A CA 1
ATOM 2168 C C . LYS A 1 274 ? -16.884 22.068 7.812 1.00 77.50 274 LYS A C 1
ATOM 2170 O O . LYS A 1 274 ? -17.227 23.228 7.608 1.00 77.50 274 LYS A O 1
ATOM 2175 N N . THR A 1 275 ? -15.778 21.748 8.481 1.00 71.19 275 THR A N 1
ATOM 2176 C CA . THR A 1 275 ? -14.855 22.749 9.035 1.00 71.19 275 THR A CA 1
ATOM 2177 C C . THR A 1 275 ? -13.812 23.223 8.022 1.00 71.19 275 THR A C 1
ATOM 2179 O O . THR A 1 275 ? -13.229 24.288 8.219 1.00 71.19 275 THR A O 1
ATOM 2182 N N . ARG A 1 276 ? -13.608 22.486 6.921 1.00 64.81 276 ARG A N 1
ATOM 2183 C CA . ARG A 1 276 ? -12.686 22.825 5.826 1.00 64.81 276 ARG A CA 1
ATOM 2184 C C . ARG A 1 276 ? -13.359 22.672 4.452 1.00 64.81 276 ARG A C 1
ATOM 2186 O O . ARG A 1 276 ? -13.066 21.721 3.730 1.00 64.81 276 ARG A O 1
ATOM 2193 N N . PRO A 1 277 ? -14.266 23.591 4.075 1.00 54.94 277 PRO A N 1
ATOM 2194 C CA . PRO A 1 277 ? -14.919 23.537 2.772 1.00 54.94 277 PRO A CA 1
ATOM 2195 C C . PRO A 1 277 ? -13.886 23.707 1.647 1.00 54.94 277 PRO A C 1
ATOM 2197 O O . PRO A 1 277 ? -13.215 24.735 1.577 1.00 54.94 277 PRO A O 1
ATOM 2200 N N . GLY A 1 278 ? -13.760 22.702 0.775 1.00 52.88 278 GLY A N 1
ATOM 2201 C CA . GLY A 1 278 ? -12.785 22.672 -0.326 1.00 52.88 278 GLY A CA 1
ATOM 2202 C C . GLY A 1 278 ? -11.787 21.510 -0.261 1.00 52.88 278 GLY A C 1
ATOM 2203 O O . GLY A 1 278 ? -11.086 21.284 -1.245 1.00 52.88 278 GLY A O 1
ATOM 2204 N N . LEU A 1 279 ? -11.761 20.775 0.859 1.00 50.69 279 LEU A N 1
ATOM 2205 C CA . LEU A 1 279 ? -11.375 19.361 0.896 1.00 50.69 279 LEU A CA 1
ATOM 2206 C C . LEU A 1 279 ? -12.582 18.510 0.494 1.00 50.69 279 LEU A C 1
ATOM 2208 O O . LEU A 1 279 ? -13.678 18.711 1.065 1.00 50.69 279 LEU A O 1
#

Secondary structure (DSSP, 8-state):
--HHHHHHHHHHHHHHHTTS--------------------------EEEEE-TT-GGGHHHHHHHHHHHHHHHHHHHHHHHSSPPPS-SEEEEEEE--SSSEEEETTEEEEEHHHHTT-TT--HHHHHHHHHHHH---S---HHHHHHHHHHIIIIIIS--TTGGGS--TTT--GGG-HHHHHHHHHHHHHH--SS-------------------HHHHHHHHHHHHHHHHHHHHHHHHHHTT---THHHHHHHSS-HHHHHHHHHHHHHHHHHHSTT-

Radius of gyration: 21.71 Å; chains: 1; bounding box: 66×46×64 Å

Sequence (279 aa):
MHIQVDEMWKLYNTGIVLAVVCFCSCQNRPSGPVQVPANHPTVVDLVVLPDCSAAPELESWGKDAVAIAGEWYPKISELLNGEEPLASPAVTIVIKRMDGIAYTSENRITVSANWIERHPDDTGLVVHELVHVVQDYRVPTPAWIAEGIADYIRFFLYENQWDWACRIDPDRSHYTDGYQTSAAFLRWIAGTHRRGGTAGVTSDMPVALESRSGDAREENSRCSLLERETAFIQKLNRSCRDGVYSDDFFVEATGETLDVLWNEFLFDLRATRKTRPGL

pLDDT: mean 77.06, std 24.81, range [25.39, 98.31]